Protein AF-A0A2W0AMA1-F1 (afdb_monomer)

Secondary structure (DSSP, 8-state):
-HHHHHHHHHHHHHHHHHHHHHHHHHHHHHHHHHHHHTTSTTTHHHHHHHHH--HHHHHHHHHHHHHHHHHHHHHHHHHHHHHHHHHHHHHHHHHHHHHHHHHHHHHHTT-B--TT-TTTTT-BSEEESS-GGGS--THHHHHHHHHHHHHHHHHT---SSHHHHHHHHHHHHTTGGG----EEEE---SS-S--EEEGGG----SHHHHHHHHHHHHHHHHHHHHHHHHTT-----EEE-SSSSTT---HHHHHHHHHHHHHTT-EEE--------

Sequence (277 aa):
MLDVALMNYRASEQLERKAQETANEQMNSMKAAASRLLVTDQEKPIADHLLSAPLSETCKKAQLLYTQIVERIEALREQLAQFDSSMKILTGSLDGLLTTAIRILNRATTVRIPDDVPAIAGLPVLKMSFRSSGIPQGTARDAHIGNYIDALVERAVLPRTSAALSSELLRHMIGGDTARFGLQVLKPKDFQPDQYMPVDKVTTSGGEGLTTAILLYAVLAQLRAEQLAVKRRANGGILILDNPLGKANKNEFIKAQRSMARALGLQLSENLSDSGE

Mean predicted aligned error: 13.87 Å

Structure (mmCIF, N/CA/C/O backbone):
data_AF-A0A2W0AMA1-F1
#
_entry.id   AF-A0A2W0AMA1-F1
#
loop_
_atom_site.group_PDB
_atom_site.id
_atom_site.type_symbol
_atom_site.label_atom_id
_atom_site.label_alt_id
_atom_site.label_comp_id
_atom_site.label_asym_id
_atom_site.label_entity_id
_atom_site.label_seq_id
_atom_site.pdbx_PDB_ins_code
_atom_site.Cartn_x
_atom_site.Cartn_y
_atom_site.Cartn_z
_atom_site.occupancy
_atom_site.B_iso_or_equiv
_atom_site.auth_seq_id
_atom_site.auth_comp_id
_atom_site.auth_asym_id
_atom_site.auth_atom_id
_atom_site.pdbx_PDB_model_num
ATOM 1 N N . MET A 1 1 ? -52.559 -7.122 69.102 1.00 63.91 1 MET A N 1
ATOM 2 C CA . MET A 1 1 ? -52.733 -6.479 67.776 1.00 63.91 1 MET A CA 1
ATOM 3 C C . MET A 1 1 ? -51.700 -5.384 67.528 1.00 63.91 1 MET A C 1
ATOM 5 O O . MET A 1 1 ? -51.071 -5.432 66.482 1.00 63.91 1 MET A O 1
ATOM 9 N N . LEU A 1 2 ? -51.473 -4.454 68.468 1.00 71.75 2 LEU A N 1
ATOM 10 C CA . LEU A 1 2 ? -50.493 -3.367 68.300 1.00 71.75 2 LEU A CA 1
ATOM 11 C C . LEU A 1 2 ? -49.040 -3.864 68.134 1.00 71.75 2 LEU A C 1
ATOM 13 O O . LEU A 1 2 ? -48.350 -3.409 67.232 1.00 71.75 2 LEU A O 1
ATOM 17 N N . ASP A 1 3 ? -48.608 -4.853 68.929 1.00 75.81 3 ASP A N 1
ATOM 18 C CA . ASP A 1 3 ? -47.249 -5.424 68.834 1.00 75.81 3 ASP A CA 1
ATOM 19 C C . ASP A 1 3 ? -46.975 -6.135 67.506 1.00 75.81 3 ASP A C 1
ATOM 21 O O . ASP A 1 3 ? -45.889 -6.018 66.945 1.00 75.81 3 ASP A O 1
ATOM 25 N N . VAL A 1 4 ? -47.978 -6.830 66.963 1.00 79.56 4 VAL A N 1
ATOM 26 C CA . VAL A 1 4 ? -47.872 -7.495 65.655 1.00 79.56 4 VAL A CA 1
ATOM 27 C C . VAL A 1 4 ? -47.789 -6.450 64.536 1.00 79.56 4 VAL A C 1
ATOM 29 O O . VAL A 1 4 ? -46.993 -6.602 63.614 1.00 79.56 4 VAL A O 1
ATOM 32 N N . ALA A 1 5 ? -48.542 -5.349 64.637 1.00 74.38 5 ALA A N 1
ATOM 33 C CA . ALA A 1 5 ? -48.449 -4.236 63.691 1.00 74.38 5 ALA A CA 1
ATOM 34 C C . ALA A 1 5 ? -47.086 -3.517 63.765 1.00 74.38 5 ALA A C 1
ATOM 36 O O . ALA A 1 5 ? -46.508 -3.201 62.729 1.00 74.38 5 ALA A O 1
ATOM 37 N N . LEU A 1 6 ? -46.535 -3.324 64.969 1.00 77.06 6 LEU A N 1
ATOM 38 C CA . LEU A 1 6 ? -45.199 -2.758 65.193 1.00 77.06 6 LEU A CA 1
ATOM 39 C C . LEU A 1 6 ? -44.076 -3.663 64.666 1.00 77.06 6 LEU A C 1
ATOM 41 O O . LEU A 1 6 ? -43.123 -3.164 64.069 1.00 77.06 6 LEU A O 1
ATOM 45 N N . MET A 1 7 ? -44.188 -4.983 64.846 1.00 82.12 7 MET A N 1
ATOM 46 C CA . MET A 1 7 ? -43.256 -5.951 64.255 1.00 82.12 7 MET A CA 1
ATOM 47 C C . MET A 1 7 ? -43.302 -5.919 62.723 1.00 82.12 7 MET A C 1
ATOM 49 O O . MET A 1 7 ? -42.249 -5.850 62.091 1.00 82.12 7 MET A O 1
ATOM 53 N N . ASN A 1 8 ? -44.497 -5.892 62.126 1.00 78.69 8 ASN A N 1
ATOM 54 C CA . ASN A 1 8 ? -44.659 -5.808 60.671 1.00 78.69 8 ASN A CA 1
ATOM 55 C C . ASN A 1 8 ? -44.133 -4.480 60.102 1.00 78.69 8 ASN A C 1
ATOM 57 O O . ASN A 1 8 ? -43.491 -4.476 59.054 1.00 78.69 8 ASN A O 1
ATOM 61 N N . TYR A 1 9 ? -44.344 -3.365 60.809 1.00 78.81 9 TYR A N 1
ATOM 62 C CA . TYR A 1 9 ? -43.813 -2.057 60.422 1.00 78.81 9 TYR A CA 1
ATOM 63 C C . TYR A 1 9 ? -42.277 -2.042 60.422 1.00 78.81 9 TYR A C 1
ATOM 65 O O . TYR A 1 9 ? -41.667 -1.662 59.427 1.00 78.81 9 TYR A O 1
ATOM 73 N N . ARG A 1 10 ? -41.640 -2.548 61.488 1.00 83.12 10 ARG A N 1
ATOM 74 C CA . ARG A 1 10 ? -40.170 -2.654 61.571 1.00 83.12 10 ARG A CA 1
ATOM 75 C C . ARG A 1 10 ? -39.582 -3.587 60.510 1.00 83.12 10 ARG A C 1
ATOM 77 O O . ARG A 1 10 ? -38.506 -3.313 59.985 1.00 83.12 10 ARG A O 1
ATOM 84 N N . ALA A 1 11 ? -40.278 -4.678 60.188 1.00 80.75 11 ALA A N 1
ATOM 85 C CA . ALA A 1 11 ? -39.870 -5.587 59.119 1.00 80.75 11 ALA A CA 1
ATOM 86 C C . ALA A 1 11 ? -39.943 -4.910 57.737 1.00 80.75 11 ALA A C 1
ATOM 88 O O . ALA A 1 11 ? -39.023 -5.061 56.934 1.00 80.75 11 ALA A O 1
ATOM 89 N N . SER A 1 12 ? -40.991 -4.119 57.481 1.00 77.25 12 SER A N 1
ATOM 90 C CA . SER A 1 12 ? -41.120 -3.312 56.260 1.00 77.25 12 SER A CA 1
ATOM 91 C C . SER A 1 12 ? -40.020 -2.252 56.158 1.00 77.25 12 SER A C 1
ATOM 93 O O . SER A 1 12 ? -39.396 -2.119 55.110 1.00 77.25 12 SER A O 1
ATOM 95 N N . GLU A 1 13 ? -39.727 -1.550 57.254 1.00 81.88 13 GLU A N 1
ATOM 96 C CA . GLU A 1 13 ? -38.668 -0.535 57.321 1.00 81.88 13 GLU A CA 1
ATOM 97 C C . GLU A 1 13 ? -37.278 -1.144 57.054 1.00 81.88 13 GLU A C 1
ATOM 99 O O . GLU A 1 13 ? -36.469 -0.581 56.316 1.00 81.88 13 GLU A O 1
ATOM 104 N N . GLN A 1 14 ? -36.999 -2.341 57.587 1.00 82.06 14 GLN A N 1
ATOM 105 C CA . GLN A 1 14 ? -35.760 -3.069 57.290 1.00 82.06 14 GLN A CA 1
ATOM 106 C C . GLN A 1 14 ? -35.649 -3.497 55.822 1.00 82.06 14 GLN A C 1
ATOM 108 O O . GLN A 1 14 ? -34.553 -3.446 55.257 1.00 82.06 14 GLN A O 1
ATOM 113 N N . LEU A 1 15 ? -36.749 -3.936 55.205 1.00 81.25 15 LEU A N 1
ATOM 114 C CA . LEU A 1 15 ? -36.771 -4.313 53.790 1.00 81.25 15 LEU A CA 1
ATOM 115 C C . LEU A 1 15 ? -36.534 -3.104 52.882 1.00 81.25 15 LEU A C 1
ATOM 117 O O . LEU A 1 15 ? -35.741 -3.192 51.946 1.00 81.25 15 LEU A O 1
ATOM 121 N N . GLU A 1 16 ? -37.164 -1.974 53.190 1.00 80.94 16 GLU A N 1
ATOM 122 C CA . GLU A 1 16 ? -36.995 -0.724 52.449 1.00 80.94 16 GLU A CA 1
ATOM 123 C C . GLU A 1 16 ? -35.548 -0.219 52.536 1.00 80.94 16 GLU A C 1
ATOM 125 O O . GLU A 1 16 ? -34.938 0.126 51.524 1.00 80.94 16 GLU A O 1
ATOM 130 N N . ARG A 1 17 ? -34.940 -0.293 53.727 1.00 80.44 17 ARG A N 1
ATOM 131 C CA . ARG A 1 17 ? -33.538 0.089 53.940 1.00 80.44 17 ARG A CA 1
ATOM 132 C C . ARG A 1 17 ? -32.565 -0.782 53.140 1.00 80.44 17 ARG A C 1
ATOM 134 O O . ARG A 1 17 ? -31.680 -0.246 52.479 1.00 80.44 17 ARG A O 1
ATOM 141 N N . LYS A 1 18 ? -32.773 -2.105 53.120 1.00 82.94 18 LYS A N 1
ATOM 142 C CA . LYS A 1 18 ? -31.981 -3.037 52.294 1.00 82.94 18 LYS A CA 1
ATOM 143 C C . LYS A 1 18 ? -32.144 -2.784 50.796 1.00 82.94 18 LYS A C 1
ATOM 145 O O . LYS A 1 18 ? -31.166 -2.851 50.050 1.00 82.94 18 LYS A O 1
ATOM 150 N N . ALA A 1 19 ? -33.363 -2.493 50.342 1.00 80.12 19 ALA A N 1
ATOM 151 C CA . ALA A 1 19 ? -33.622 -2.158 48.945 1.00 80.12 19 ALA A CA 1
ATOM 152 C C . ALA A 1 19 ? -32.902 -0.860 48.541 1.00 80.12 19 ALA A C 1
ATOM 154 O O . ALA A 1 19 ? -32.282 -0.805 47.479 1.00 80.12 19 ALA A O 1
ATOM 155 N N . GLN A 1 20 ? -32.909 0.148 49.419 1.00 79.31 20 GLN A N 1
ATOM 156 C CA . GLN A 1 20 ? -32.213 1.417 49.217 1.00 79.31 20 GLN A CA 1
ATOM 157 C C . GLN A 1 20 ? -30.686 1.244 49.167 1.00 79.31 20 GLN A C 1
ATOM 159 O O . GLN A 1 20 ? -30.030 1.830 48.307 1.00 79.31 20 GLN A O 1
ATOM 164 N N . GLU A 1 21 ? -30.116 0.436 50.066 1.00 83.19 21 GLU A N 1
ATOM 165 C CA . GLU A 1 21 ? -28.685 0.096 50.071 1.00 83.19 21 GLU A CA 1
ATOM 166 C C . GLU A 1 21 ? -28.279 -0.585 48.761 1.00 83.19 21 GLU A C 1
ATOM 168 O O . GLU A 1 21 ? -27.366 -0.118 48.081 1.00 83.19 21 GLU A O 1
ATOM 173 N N . THR A 1 22 ? -29.034 -1.603 48.343 1.00 82.69 22 THR A N 1
ATOM 174 C CA . THR A 1 22 ? -28.782 -2.327 47.088 1.00 82.69 22 THR A CA 1
ATOM 175 C C . THR A 1 22 ? -28.885 -1.394 45.875 1.00 82.69 22 THR A C 1
ATOM 177 O O . THR A 1 22 ? -28.044 -1.428 44.979 1.00 82.69 22 THR A O 1
ATOM 180 N N . ALA A 1 23 ? -29.888 -0.512 45.837 1.00 78.19 23 ALA A N 1
ATOM 181 C CA . ALA A 1 23 ? -30.058 0.456 44.754 1.00 78.19 23 ALA A CA 1
ATOM 182 C C . ALA A 1 23 ? -28.910 1.481 44.696 1.00 78.19 23 ALA A C 1
ATOM 184 O O . ALA A 1 23 ? -28.437 1.818 43.609 1.00 78.19 23 ALA A O 1
ATOM 185 N N . ASN A 1 24 ? -28.424 1.944 45.851 1.00 79.88 24 ASN A N 1
ATOM 186 C CA . ASN A 1 24 ? -27.264 2.832 45.932 1.00 79.88 24 ASN A CA 1
ATOM 187 C C . ASN A 1 24 ? -25.979 2.144 45.454 1.00 79.88 24 ASN A C 1
ATOM 189 O O . ASN A 1 24 ? -25.204 2.758 44.723 1.00 79.88 24 ASN A O 1
ATOM 193 N N . GLU A 1 25 ? -25.760 0.876 45.810 1.00 84.31 25 GLU A N 1
ATOM 194 C CA . GLU A 1 25 ? -24.626 0.091 45.308 1.00 84.31 25 GLU A CA 1
ATOM 195 C C . GLU A 1 25 ? -24.659 -0.044 43.781 1.00 84.31 25 GLU A C 1
ATOM 197 O O . GLU A 1 25 ? -23.663 0.239 43.109 1.00 84.31 25 GLU A O 1
ATOM 202 N N . GLN A 1 26 ? -25.817 -0.401 43.215 1.00 80.44 26 GLN A N 1
ATOM 203 C CA . GLN A 1 26 ? -25.989 -0.506 41.764 1.00 80.44 26 GLN A CA 1
ATOM 204 C C . GLN A 1 26 ? -25.785 0.843 41.068 1.00 80.44 26 GLN A C 1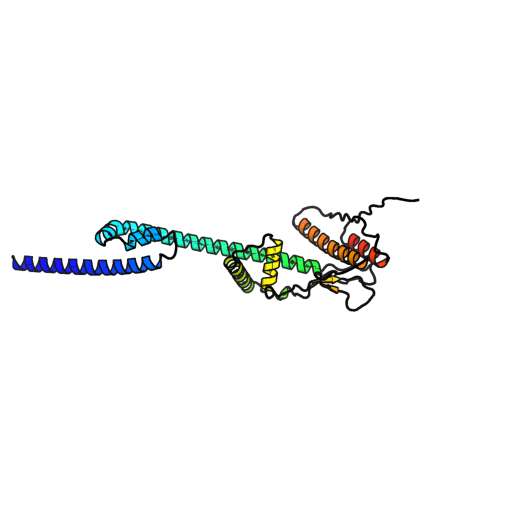
ATOM 206 O O . GLN A 1 26 ? -25.107 0.914 40.042 1.00 80.44 26 GLN A O 1
ATOM 211 N N . MET A 1 27 ? -26.298 1.936 41.643 1.00 76.12 27 MET A N 1
ATOM 212 C CA . MET A 1 27 ? -26.090 3.263 41.069 1.00 76.12 27 MET A CA 1
ATOM 213 C C . MET A 1 27 ? -24.627 3.710 41.150 1.00 76.12 27 MET A C 1
ATOM 215 O O . MET A 1 27 ? -24.126 4.300 40.196 1.00 76.12 27 MET A O 1
ATOM 219 N N . ASN A 1 28 ? -23.913 3.400 42.232 1.00 80.25 28 ASN A N 1
ATOM 220 C CA . ASN A 1 28 ? -22.480 3.679 42.334 1.00 80.25 28 ASN A CA 1
ATOM 221 C C . ASN A 1 28 ? -21.674 2.888 41.295 1.00 80.25 28 ASN A C 1
ATOM 223 O O . ASN A 1 28 ? -20.766 3.445 40.678 1.00 80.25 28 ASN A O 1
ATOM 227 N N . SER A 1 29 ? -22.044 1.630 41.040 1.00 80.56 29 SER A N 1
ATOM 228 C CA . SER A 1 29 ? -21.439 0.819 39.977 1.00 80.56 29 SER A CA 1
ATOM 229 C C . SER A 1 29 ? -21.701 1.414 38.587 1.00 80.56 29 SER A C 1
ATOM 231 O O . SER A 1 29 ? -20.778 1.584 37.791 1.00 80.56 29 SER A O 1
ATOM 233 N N . MET A 1 30 ? -22.938 1.847 38.322 1.00 76.12 30 MET A N 1
ATOM 234 C CA . MET A 1 30 ? -23.305 2.526 37.077 1.00 76.12 30 MET A CA 1
ATOM 235 C C . MET A 1 30 ? -22.547 3.849 36.893 1.00 76.12 30 MET A C 1
ATOM 237 O O . MET A 1 30 ? -22.028 4.112 35.810 1.00 76.12 30 MET A O 1
ATOM 241 N N . LYS A 1 31 ? -22.418 4.665 37.948 1.00 75.88 31 LYS A N 1
ATOM 242 C CA . LYS A 1 31 ? -21.631 5.910 37.927 1.00 75.88 31 LYS A CA 1
ATOM 243 C C . LYS A 1 31 ? -20.147 5.640 37.674 1.00 75.88 31 LYS A C 1
ATOM 245 O O . LYS A 1 31 ? -19.525 6.370 36.909 1.00 75.88 31 LYS A O 1
ATOM 250 N N . ALA A 1 32 ? -19.594 4.574 38.253 1.00 78.69 32 ALA A N 1
ATOM 251 C CA . AL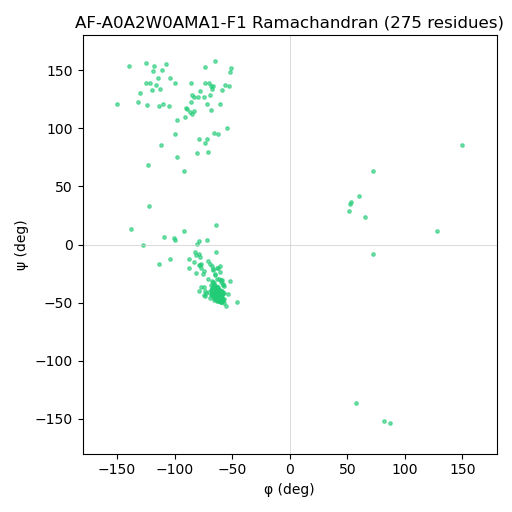A A 1 32 ? -18.218 4.146 38.005 1.00 78.69 32 ALA A CA 1
ATOM 252 C C . ALA A 1 32 ? -17.993 3.636 36.568 1.00 78.69 32 ALA A C 1
ATOM 254 O O . ALA A 1 32 ? -16.899 3.783 36.028 1.00 78.69 32 ALA A O 1
ATOM 255 N N . ALA A 1 33 ? -19.008 3.040 35.937 1.00 74.75 33 ALA A N 1
ATOM 256 C CA . ALA A 1 33 ? -18.958 2.668 34.525 1.00 74.75 33 ALA A CA 1
ATOM 257 C C . ALA A 1 33 ? -19.069 3.902 33.610 1.00 74.75 33 ALA A C 1
ATOM 259 O O . ALA A 1 33 ? -18.276 4.051 32.683 1.00 74.75 33 ALA A O 1
ATOM 260 N N . ALA A 1 34 ? -19.993 4.821 33.910 1.00 71.00 34 ALA A N 1
ATOM 261 C CA . ALA A 1 34 ? -20.189 6.060 33.157 1.00 71.00 34 ALA A CA 1
ATOM 262 C C . ALA A 1 34 ? -18.948 6.965 33.187 1.00 71.00 34 ALA A C 1
ATOM 264 O O . ALA A 1 34 ? -18.572 7.531 32.164 1.00 71.00 34 ALA A O 1
ATOM 265 N N . SER A 1 35 ? -18.254 7.049 34.326 1.00 69.12 35 SER A N 1
ATOM 266 C CA . SER A 1 35 ? -17.022 7.836 34.441 1.00 69.12 35 SER A CA 1
ATOM 267 C C . SER A 1 35 ? -15.857 7.283 33.615 1.00 69.12 35 SER A C 1
ATOM 269 O O . SER A 1 35 ? -14.967 8.043 33.244 1.00 69.12 35 SER A O 1
ATOM 271 N N . ARG A 1 36 ? -15.875 5.991 33.265 1.00 69.69 36 ARG A N 1
ATOM 272 C CA . ARG A 1 36 ? -14.914 5.392 32.322 1.00 69.69 36 ARG A CA 1
ATOM 273 C C . ARG A 1 36 ? -15.282 5.635 30.858 1.00 69.69 36 ARG A C 1
ATOM 275 O O . ARG A 1 36 ? -14.389 5.616 30.022 1.00 69.69 36 ARG A O 1
ATOM 282 N N . LEU A 1 37 ? -16.562 5.867 30.550 1.00 62.16 37 LEU A N 1
ATOM 283 C CA . LEU A 1 37 ? -17.031 6.202 29.197 1.00 62.16 37 LEU A CA 1
ATOM 284 C C . LEU A 1 37 ? -16.743 7.660 28.793 1.00 62.16 37 LEU A C 1
ATOM 286 O O . LEU A 1 37 ? -16.751 7.972 27.609 1.00 62.16 37 LEU A O 1
ATOM 290 N N . LEU A 1 38 ? -16.433 8.551 29.742 1.00 57.22 38 LEU A N 1
ATOM 291 C CA . LEU A 1 38 ? -16.192 9.994 29.538 1.00 57.22 38 LEU A CA 1
ATOM 292 C C . LEU A 1 38 ? -14.968 10.371 28.669 1.00 57.22 38 LEU A C 1
ATOM 294 O O . LEU A 1 38 ? -14.511 11.512 28.695 1.00 57.22 38 LEU A O 1
ATOM 298 N N . VAL A 1 39 ? -14.420 9.439 27.893 1.00 56.91 39 VAL A N 1
ATOM 299 C CA . VAL A 1 39 ? -13.213 9.644 27.080 1.00 56.91 39 VAL A CA 1
ATOM 300 C C . VAL A 1 39 ? -13.514 10.406 25.781 1.00 56.91 39 VAL A C 1
ATOM 302 O O . VAL A 1 39 ? -12.602 10.984 25.194 1.00 56.91 39 VAL A O 1
ATOM 305 N N . THR A 1 40 ? -14.777 10.478 25.340 1.00 60.31 40 THR A N 1
ATOM 306 C CA . THR A 1 40 ? -15.159 11.175 24.097 1.00 60.31 40 THR A CA 1
ATOM 307 C C . THR A 1 40 ? -16.178 12.302 24.321 1.00 60.31 40 THR A C 1
ATOM 309 O O . THR A 1 40 ? -17.140 12.163 25.076 1.00 60.31 40 THR A O 1
ATOM 312 N N . ASP A 1 41 ? -15.994 13.441 23.637 1.00 62.00 41 ASP A N 1
ATOM 313 C CA . ASP A 1 41 ? -16.827 14.649 23.807 1.00 62.00 41 ASP A CA 1
ATOM 314 C C . ASP A 1 41 ? -18.312 14.449 23.454 1.00 62.00 41 ASP A C 1
ATOM 316 O O . ASP A 1 41 ? -19.163 15.202 23.923 1.00 62.00 41 ASP A O 1
ATOM 320 N N . GLN A 1 42 ? -18.647 13.422 22.667 1.00 62.66 42 GLN A N 1
ATOM 321 C CA . GLN A 1 42 ? -20.034 13.115 22.304 1.00 62.66 42 GLN A CA 1
ATOM 322 C C . GLN A 1 42 ? -20.821 12.418 23.423 1.00 62.66 42 GLN A C 1
ATOM 324 O O . GLN A 1 42 ? -22.049 12.450 23.416 1.00 62.66 42 GLN A O 1
ATOM 329 N N . GLU A 1 43 ? -20.137 11.804 24.390 1.00 65.81 43 GLU A N 1
ATOM 330 C CA . GLU A 1 43 ? -20.760 10.970 25.431 1.00 65.81 43 GLU A CA 1
ATOM 331 C C . GLU A 1 43 ? -20.851 11.687 26.785 1.00 65.81 43 GLU A C 1
ATOM 333 O O . GLU A 1 43 ? -21.623 11.286 27.661 1.00 65.81 43 GLU A O 1
ATOM 338 N N . LYS A 1 44 ? -20.149 12.822 26.911 1.00 66.44 44 LYS A N 1
ATOM 339 C CA . LYS A 1 44 ? -20.202 13.752 28.050 1.00 66.44 44 LYS A CA 1
ATOM 340 C C . LYS A 1 44 ? -21.617 14.091 28.529 1.00 66.44 44 LYS A C 1
ATOM 342 O O . LYS A 1 44 ? -21.861 13.932 29.717 1.00 66.44 44 LYS A O 1
ATOM 347 N N . PRO A 1 45 ? -22.580 14.478 27.670 1.00 67.00 45 PRO A N 1
ATOM 348 C CA . PRO A 1 45 ? -23.899 14.911 28.141 1.00 67.00 45 PRO A CA 1
ATOM 349 C C . PRO A 1 45 ? -24.692 13.801 28.847 1.00 67.00 45 PRO A C 1
ATOM 351 O O . PRO A 1 45 ? -25.401 14.056 29.819 1.00 67.00 45 PRO A O 1
ATOM 354 N N . ILE A 1 46 ? -24.567 12.558 28.368 1.00 66.62 46 ILE A N 1
ATOM 355 C CA . ILE A 1 46 ? -25.253 11.387 28.934 1.00 66.62 46 ILE A CA 1
ATOM 356 C C . ILE A 1 46 ? -24.577 10.983 30.247 1.00 66.62 46 ILE A C 1
ATOM 358 O O . ILE A 1 46 ? -25.249 10.723 31.247 1.00 66.62 46 ILE A O 1
ATOM 362 N N . ALA A 1 47 ? -23.245 10.977 30.260 1.00 67.81 47 ALA A N 1
ATOM 363 C CA . ALA A 1 47 ? -22.462 10.668 31.445 1.00 67.81 47 ALA A CA 1
ATOM 364 C C . ALA A 1 47 ? -22.628 11.726 32.552 1.00 67.81 47 ALA A C 1
ATOM 366 O O . ALA A 1 47 ? -22.831 11.356 33.705 1.00 67.81 47 ALA A O 1
ATOM 367 N N . ASP A 1 48 ? -22.651 13.019 32.223 1.00 71.06 48 ASP A N 1
ATOM 368 C CA . ASP A 1 48 ? -22.884 14.108 33.181 1.00 71.06 48 ASP A CA 1
ATOM 369 C C . ASP A 1 48 ? -24.281 14.010 33.809 1.00 71.06 48 ASP A C 1
ATOM 371 O O . ASP A 1 48 ? -24.436 14.164 35.026 1.00 71.06 48 ASP A O 1
ATOM 375 N N . HIS A 1 49 ? -25.302 13.665 33.016 1.00 68.00 49 HIS A N 1
ATOM 376 C CA . HIS A 1 49 ? -26.648 13.402 33.531 1.00 68.00 49 HIS A CA 1
ATOM 377 C C . HIS A 1 49 ? -26.701 12.182 34.462 1.00 68.00 49 HIS A C 1
ATOM 379 O O . HIS A 1 49 ? -27.362 12.235 35.500 1.00 68.00 49 HIS A O 1
ATOM 385 N N . LEU A 1 50 ? -25.988 11.100 34.136 1.00 68.06 50 LEU A N 1
ATOM 386 C CA . LEU A 1 50 ? -25.904 9.898 34.976 1.00 68.06 50 LEU A CA 1
ATOM 387 C C . LEU A 1 50 ? -25.132 10.143 36.281 1.00 68.06 50 LEU A C 1
ATOM 389 O O . LEU A 1 50 ? -25.475 9.580 37.323 1.00 68.06 50 LEU A O 1
ATOM 393 N N . LEU A 1 51 ? -24.097 10.985 36.245 1.00 71.44 51 LEU A N 1
ATOM 394 C CA . LEU A 1 51 ? -23.251 11.283 37.400 1.00 71.44 51 LEU A CA 1
ATOM 395 C C . LEU A 1 51 ? -23.924 12.252 38.382 1.00 71.44 51 LEU A C 1
ATOM 397 O O . LEU A 1 51 ? -23.798 12.065 39.598 1.00 71.44 51 LEU A O 1
ATOM 401 N N . SER A 1 52 ? -24.680 13.230 37.877 1.00 74.38 52 SER A N 1
ATOM 402 C CA . SER A 1 52 ? -25.300 14.300 38.677 1.00 74.38 52 SER A CA 1
ATOM 403 C C . SER A 1 52 ? -26.687 13.965 39.248 1.00 74.38 52 SER A C 1
ATOM 405 O O . SER A 1 52 ? -27.092 14.580 40.235 1.00 74.38 52 SER A O 1
ATOM 407 N N . ALA A 1 53 ? -27.406 12.980 38.697 1.00 73.25 53 ALA A N 1
ATOM 408 C CA . ALA A 1 53 ? -28.775 12.684 39.124 1.00 73.25 53 ALA A CA 1
ATOM 409 C C . ALA A 1 53 ? -28.868 11.975 40.504 1.00 73.25 53 ALA A C 1
ATOM 411 O O . ALA A 1 53 ? -28.074 11.061 40.798 1.00 73.25 53 ALA A O 1
ATOM 412 N N . PRO A 1 54 ? -29.845 12.356 41.360 1.00 74.62 54 PRO A N 1
ATOM 413 C CA . PRO A 1 54 ? -30.178 11.642 42.594 1.00 74.62 54 PRO A CA 1
ATOM 414 C C . PRO A 1 54 ? -30.926 10.324 42.314 1.00 74.62 54 PRO A C 1
ATOM 416 O O . PRO A 1 54 ? -31.641 10.198 41.321 1.00 74.62 54 PRO A O 1
ATOM 419 N N . LEU A 1 55 ? -30.805 9.345 43.226 1.00 71.12 55 LEU A N 1
ATOM 420 C CA . LEU A 1 55 ? -31.286 7.959 43.040 1.00 71.12 55 LEU A CA 1
ATOM 421 C C . LEU A 1 55 ? -32.767 7.898 42.643 1.00 71.12 55 LEU A C 1
ATOM 423 O O . LEU A 1 55 ? -33.149 7.164 41.737 1.00 71.12 55 LEU A O 1
ATOM 427 N N . SER A 1 56 ? -33.596 8.717 43.287 1.00 73.19 56 SER A N 1
ATOM 428 C CA . SER A 1 56 ? -35.041 8.753 43.067 1.00 73.19 56 SER A CA 1
ATOM 429 C C . SER A 1 56 ? -35.437 9.239 41.669 1.00 73.19 56 SER A C 1
ATOM 431 O O . SER A 1 56 ? -36.434 8.767 41.122 1.00 73.19 56 SER A O 1
ATOM 433 N N . GLU A 1 57 ? -34.678 10.154 41.064 1.00 74.56 57 GLU A N 1
ATOM 434 C CA . GLU A 1 57 ? -34.914 10.607 39.689 1.00 74.56 57 GLU A CA 1
ATOM 435 C C . GLU A 1 57 ? -34.388 9.605 38.666 1.00 74.56 57 GLU A C 1
ATOM 437 O O . GLU A 1 57 ? -35.063 9.328 37.671 1.00 74.56 57 GLU A O 1
ATOM 442 N N . THR A 1 58 ? -33.224 9.013 38.936 1.00 70.00 58 THR A N 1
ATOM 443 C CA . THR A 1 58 ? -32.640 7.964 38.099 1.00 70.00 58 THR A CA 1
ATOM 444 C C . THR A 1 58 ? -33.555 6.747 38.032 1.00 70.00 58 THR A C 1
ATOM 446 O O . THR A 1 58 ? -33.814 6.257 36.940 1.00 70.00 58 THR A O 1
ATOM 449 N N . CYS A 1 59 ? -34.133 6.306 39.155 1.00 73.50 59 CYS A N 1
ATOM 450 C CA . CYS A 1 59 ? -35.092 5.198 39.178 1.00 73.50 59 CYS A CA 1
ATOM 451 C C . CYS A 1 59 ? -36.342 5.486 38.331 1.00 73.50 59 CYS A C 1
ATOM 453 O O . CYS A 1 59 ? -36.808 4.604 37.614 1.00 73.50 59 CYS A O 1
ATOM 455 N N . LYS A 1 60 ? -36.857 6.724 38.345 1.00 78.12 60 LYS A N 1
ATOM 456 C CA . LYS A 1 60 ? -38.011 7.122 37.513 1.00 78.12 60 LYS A CA 1
ATOM 457 C C . LYS A 1 60 ? -37.693 7.105 36.018 1.00 78.12 60 LYS A C 1
ATOM 459 O O . LYS A 1 60 ? -38.572 6.826 35.210 1.00 78.12 60 LYS A O 1
ATOM 464 N N . LYS A 1 61 ? -36.447 7.413 35.651 1.00 76.56 61 LYS A N 1
ATOM 465 C CA . LYS A 1 61 ? -35.971 7.449 34.260 1.00 76.56 61 LYS A CA 1
ATOM 466 C C . LYS A 1 61 ? -35.191 6.195 33.859 1.00 76.56 61 LYS A C 1
ATOM 468 O O . LYS A 1 61 ? -34.682 6.146 32.745 1.00 76.56 61 LYS A O 1
ATOM 473 N N . ALA A 1 62 ? -35.108 5.181 34.721 1.00 75.06 62 ALA A N 1
ATOM 474 C CA . ALA A 1 62 ? -34.215 4.038 34.540 1.00 75.06 62 ALA A CA 1
ATOM 475 C C . ALA A 1 62 ? -34.490 3.296 33.231 1.00 75.06 62 ALA A C 1
ATOM 477 O O . ALA A 1 62 ? -33.562 2.998 32.488 1.00 75.06 62 ALA A O 1
ATOM 478 N N . GLN A 1 63 ? -35.767 3.080 32.905 1.00 77.94 63 GLN A N 1
ATOM 479 C CA . GLN A 1 63 ? -36.159 2.417 31.662 1.00 77.94 63 GLN A CA 1
ATOM 480 C C . GLN A 1 63 ? -35.775 3.232 30.417 1.00 77.94 63 GLN A C 1
ATOM 482 O O . GLN A 1 63 ? -35.313 2.672 29.423 1.00 77.94 63 GLN A O 1
ATOM 487 N N . LEU A 1 64 ? -35.938 4.558 30.477 1.00 79.62 64 LEU A N 1
ATOM 488 C CA . LEU A 1 64 ? -35.558 5.461 29.390 1.00 79.62 64 LEU A CA 1
ATOM 489 C C . LEU A 1 64 ? -34.037 5.463 29.192 1.00 79.62 64 LEU A C 1
ATOM 491 O O . LEU A 1 64 ? -33.569 5.293 28.072 1.00 79.62 64 LEU A O 1
ATOM 495 N N . LEU A 1 65 ? -33.277 5.600 30.281 1.00 74.88 65 LEU A N 1
ATOM 496 C CA . LEU A 1 65 ? -31.812 5.579 30.262 1.00 74.88 65 LEU A CA 1
ATOM 497 C C . LEU A 1 65 ? -31.275 4.238 29.759 1.00 74.88 65 LEU A C 1
ATOM 499 O O . LEU A 1 65 ? -30.371 4.214 28.932 1.00 74.88 65 LEU A O 1
ATOM 503 N N . TYR A 1 66 ? -31.859 3.126 30.210 1.00 80.56 66 TYR A N 1
ATOM 504 C CA . TYR A 1 66 ? -31.515 1.792 29.726 1.00 80.56 66 TYR A CA 1
ATOM 505 C C . TYR A 1 66 ? -31.708 1.684 28.212 1.00 80.56 66 TYR A C 1
ATOM 507 O O . TYR A 1 66 ? -30.796 1.260 27.508 1.00 80.56 66 TYR A O 1
ATOM 515 N N . THR A 1 67 ? -32.861 2.131 27.708 1.00 83.06 67 THR A N 1
ATOM 516 C CA . THR A 1 67 ? -33.167 2.104 26.271 1.00 83.06 67 THR A CA 1
ATOM 517 C C . THR A 1 67 ? -32.153 2.933 25.479 1.00 83.06 67 THR A C 1
ATOM 519 O O . THR A 1 67 ? -31.558 2.421 24.538 1.00 83.06 67 THR A O 1
ATOM 522 N N . GLN A 1 68 ? -31.861 4.161 25.920 1.00 79.31 68 GLN A N 1
ATOM 523 C CA . GLN A 1 68 ? -30.875 5.037 25.274 1.00 79.31 68 GLN A CA 1
ATOM 524 C C . GLN A 1 68 ? -29.459 4.444 25.267 1.00 79.31 68 GLN A C 1
ATOM 526 O O . GLN A 1 68 ? -28.743 4.554 24.273 1.00 79.31 68 GLN A O 1
ATOM 531 N N . ILE A 1 69 ? -29.039 3.806 26.364 1.00 78.38 69 ILE A N 1
ATOM 532 C CA . ILE A 1 69 ? -27.726 3.153 26.453 1.00 78.38 69 ILE A CA 1
ATOM 533 C C . ILE A 1 69 ? -27.658 1.959 25.501 1.00 78.38 69 ILE A C 1
ATOM 535 O O . ILE A 1 69 ? -26.665 1.807 24.793 1.00 78.38 69 ILE A O 1
ATOM 539 N N . VAL A 1 70 ? -28.698 1.123 25.459 1.00 84.88 70 VAL A N 1
ATOM 540 C CA . VAL A 1 70 ? -28.756 -0.030 24.549 1.00 84.88 70 VAL A CA 1
ATOM 541 C C . VAL A 1 70 ? -28.714 0.431 23.093 1.00 84.88 70 VAL A C 1
ATOM 543 O O . VAL A 1 70 ? -27.886 -0.061 22.333 1.00 84.88 70 VAL A O 1
ATOM 546 N N . GLU A 1 71 ? -29.526 1.422 22.720 1.00 84.88 71 GLU A N 1
ATOM 547 C CA . GLU A 1 71 ? -29.509 2.017 21.377 1.00 84.88 71 GLU A CA 1
ATOM 548 C C . GLU A 1 71 ? -28.123 2.568 21.018 1.00 84.88 71 GLU A C 1
ATOM 550 O O . GLU A 1 71 ? -27.630 2.349 19.911 1.00 84.88 71 GLU A O 1
ATOM 555 N N . ARG A 1 72 ? -27.442 3.230 21.964 1.00 81.69 72 ARG A N 1
ATOM 556 C CA . ARG A 1 72 ? -26.083 3.741 21.753 1.00 81.69 72 ARG A CA 1
ATOM 557 C C . ARG A 1 72 ? -25.056 2.622 21.580 1.00 81.69 72 ARG A C 1
ATOM 559 O O . ARG A 1 72 ? -24.177 2.753 20.732 1.00 81.69 72 ARG A O 1
ATOM 566 N N . ILE A 1 73 ? -25.150 1.540 22.354 1.00 85.44 73 ILE A N 1
ATOM 567 C CA . ILE A 1 73 ? -24.268 0.372 22.219 1.00 85.44 73 ILE A CA 1
ATOM 568 C C . ILE A 1 73 ? -24.431 -0.255 20.835 1.00 85.44 73 ILE A C 1
ATOM 570 O O . ILE A 1 73 ? -23.429 -0.540 20.180 1.00 85.44 73 ILE A O 1
ATOM 574 N N . GLU A 1 74 ? -25.667 -0.441 20.376 1.00 89.56 74 GLU A N 1
ATOM 575 C CA . GLU A 1 74 ? -25.933 -0.983 19.042 1.00 89.56 74 GLU A CA 1
ATOM 576 C C . GLU A 1 74 ? -25.410 -0.049 17.942 1.00 89.56 74 GLU A C 1
ATOM 578 O O . GLU A 1 74 ? -24.712 -0.505 17.037 1.00 89.56 74 GLU A O 1
ATOM 583 N N . ALA A 1 75 ? -25.610 1.265 18.075 1.00 87.94 75 ALA A N 1
ATOM 584 C CA . ALA A 1 75 ? -25.057 2.241 17.136 1.00 87.94 75 ALA A CA 1
ATOM 585 C C . ALA A 1 75 ? -23.515 2.219 17.093 1.00 87.94 75 ALA A C 1
ATOM 587 O O . ALA A 1 75 ? -22.922 2.276 16.018 1.00 87.94 75 ALA A O 1
ATOM 588 N N . LEU A 1 76 ? -22.842 2.111 18.245 1.00 87.38 76 LEU A N 1
ATOM 589 C CA . LEU A 1 76 ? -21.379 2.005 18.308 1.00 87.38 76 LEU A CA 1
ATOM 590 C C . LEU A 1 76 ? -20.871 0.694 17.694 1.00 87.38 76 LEU A C 1
ATOM 592 O O . LEU A 1 76 ? -19.846 0.693 17.015 1.00 87.38 76 LEU A O 1
ATOM 596 N N . ARG A 1 77 ? -21.584 -0.419 17.899 1.00 91.50 77 ARG A N 1
ATOM 597 C CA . ARG A 1 77 ? -21.268 -1.706 17.259 1.00 91.50 77 ARG A CA 1
ATOM 598 C C . ARG A 1 77 ? -21.380 -1.615 15.743 1.00 91.50 77 ARG A C 1
ATOM 600 O O . ARG A 1 77 ? -20.495 -2.105 15.045 1.00 91.50 77 ARG A O 1
ATOM 607 N N . GLU A 1 78 ? -22.426 -0.966 15.240 1.00 94.69 78 GLU A N 1
ATOM 608 C CA . GLU A 1 78 ? -22.604 -0.731 13.808 1.00 94.69 78 GLU A CA 1
ATOM 609 C C . GLU A 1 78 ? -21.486 0.154 13.239 1.00 94.69 78 GLU A C 1
ATOM 611 O O . GLU A 1 78 ? -20.887 -0.189 12.219 1.00 94.69 78 GLU A O 1
ATOM 616 N N . GLN A 1 79 ? -21.124 1.237 13.936 1.00 92.56 79 GLN A N 1
ATOM 617 C CA . GLN A 1 79 ? -20.006 2.101 13.546 1.00 92.56 79 GLN A CA 1
ATOM 618 C C . GLN A 1 79 ? -18.668 1.353 13.518 1.00 92.56 79 GLN A C 1
ATOM 620 O O . GLN A 1 79 ? -17.901 1.520 12.569 1.00 92.56 79 GLN A O 1
ATOM 625 N N . LEU A 1 80 ? -18.390 0.501 14.511 1.00 93.44 80 LEU A N 1
ATOM 626 C CA . LEU A 1 80 ? -17.189 -0.341 14.531 1.00 93.44 80 LEU A CA 1
ATOM 627 C C . LEU A 1 80 ? -17.176 -1.330 13.359 1.00 93.44 80 LEU A C 1
ATOM 629 O O . LEU A 1 80 ? -16.172 -1.437 12.660 1.00 93.44 80 LEU A O 1
ATOM 633 N N . ALA A 1 81 ? -18.301 -1.989 13.077 1.00 94.69 81 ALA A N 1
ATOM 634 C CA . ALA A 1 81 ? -18.412 -2.889 11.931 1.00 94.69 81 ALA A CA 1
ATOM 635 C C . ALA A 1 81 ? -18.203 -2.152 10.593 1.00 94.69 81 ALA A C 1
ATOM 637 O O . ALA A 1 81 ? -17.544 -2.663 9.681 1.00 94.69 81 ALA A O 1
ATOM 638 N N . GLN A 1 82 ? -18.726 -0.928 10.473 1.00 94.75 82 GLN A N 1
ATOM 639 C CA . GLN A 1 82 ? -18.526 -0.082 9.299 1.00 94.75 82 GLN A CA 1
ATOM 640 C C . GLN A 1 82 ? -17.068 0.376 9.164 1.00 94.75 82 GLN A C 1
ATOM 642 O O . GLN A 1 82 ? -16.534 0.404 8.048 1.00 94.75 82 GLN A O 1
ATOM 647 N N . PHE A 1 83 ? -16.409 0.696 10.277 1.00 93.19 83 PHE A N 1
ATOM 648 C CA . PHE A 1 83 ? -14.987 1.023 10.311 1.00 93.19 83 PHE A CA 1
ATOM 649 C C . PHE A 1 83 ? -14.134 -0.165 9.852 1.00 93.19 83 PHE A C 1
ATOM 651 O O . PHE A 1 83 ? -13.329 -0.010 8.936 1.00 93.19 83 PHE A O 1
ATOM 658 N N . ASP A 1 84 ? -14.381 -1.365 10.380 1.00 92.12 84 ASP A N 1
ATOM 659 C CA . ASP A 1 84 ? -13.681 -2.589 9.973 1.00 92.12 84 ASP A CA 1
ATOM 660 C C . ASP A 1 84 ? -13.861 -2.880 8.479 1.00 92.12 84 ASP A C 1
ATOM 662 O O . ASP A 1 84 ? -12.914 -3.242 7.773 1.00 92.12 84 ASP A O 1
ATOM 666 N N . SER A 1 85 ? -15.081 -2.700 7.966 1.00 94.44 85 SER A N 1
ATOM 667 C CA . SER A 1 85 ? -15.359 -2.837 6.536 1.00 94.44 85 SER A CA 1
ATOM 668 C C . SER A 1 85 ? -14.585 -1.805 5.713 1.00 94.44 85 SER A C 1
ATOM 670 O O . SER A 1 85 ? -14.008 -2.142 4.677 1.00 94.44 85 SER A O 1
ATOM 672 N N . SER A 1 86 ? -14.541 -0.555 6.172 1.00 92.88 86 SER A N 1
ATOM 673 C CA . SER A 1 86 ? -13.815 0.526 5.499 1.00 92.88 86 SER A CA 1
ATOM 674 C C . SER A 1 86 ? -12.310 0.257 5.480 1.00 92.88 86 SER A C 1
ATOM 676 O O . SER A 1 86 ? -11.675 0.407 4.436 1.00 92.88 86 SER A O 1
ATOM 678 N N . MET A 1 87 ? -11.753 -0.233 6.591 1.00 92.12 87 MET A N 1
ATOM 679 C CA . MET A 1 87 ? -10.349 -0.630 6.692 1.00 92.12 87 MET A CA 1
ATOM 680 C C . MET A 1 87 ? -10.013 -1.772 5.733 1.00 92.12 87 MET A C 1
ATOM 682 O O . MET A 1 87 ? -9.013 -1.697 5.023 1.00 92.12 87 MET A O 1
ATOM 686 N N . LYS A 1 88 ? -10.876 -2.790 5.612 1.00 92.38 88 LYS A N 1
ATOM 687 C CA . LYS A 1 88 ? -10.688 -3.872 4.627 1.00 92.38 88 LYS A CA 1
ATOM 688 C C . LYS A 1 88 ? -10.665 -3.352 3.188 1.00 92.38 88 LYS A C 1
ATOM 690 O O . LYS A 1 88 ? -9.811 -3.763 2.403 1.00 92.38 88 LYS A O 1
ATOM 695 N N . ILE A 1 89 ? -11.574 -2.440 2.840 1.00 92.94 89 ILE A N 1
ATOM 696 C CA . ILE A 1 89 ? -11.622 -1.822 1.504 1.00 92.94 89 ILE A CA 1
ATOM 697 C C . ILE A 1 89 ? -10.355 -1.002 1.238 1.00 92.94 89 ILE A C 1
ATOM 699 O O . ILE A 1 89 ? -9.786 -1.081 0.144 1.00 92.94 89 ILE A O 1
ATOM 703 N N . LEU A 1 90 ? -9.896 -0.232 2.226 1.00 92.25 90 LEU A N 1
ATOM 704 C CA . LEU A 1 90 ? -8.682 0.571 2.121 1.00 92.25 90 LEU A CA 1
ATOM 705 C C . LEU A 1 90 ? -7.446 -0.314 1.921 1.00 92.25 90 LEU A C 1
ATOM 707 O O . LEU A 1 90 ? -6.691 -0.087 0.975 1.00 92.25 90 LEU A O 1
ATOM 711 N N . THR A 1 91 ? -7.281 -1.355 2.740 1.00 94.31 91 THR A N 1
ATOM 712 C CA . THR A 1 91 ? -6.182 -2.323 2.615 1.00 94.31 91 THR A CA 1
ATOM 713 C C . THR A 1 91 ? -6.183 -2.988 1.242 1.00 94.31 91 THR A C 1
ATOM 715 O O . THR A 1 91 ? -5.155 -2.993 0.568 1.00 94.31 91 THR A O 1
ATOM 718 N N . GLY A 1 92 ? -7.343 -3.453 0.763 1.00 92.75 92 GLY A N 1
ATOM 719 C CA . GLY A 1 92 ? -7.465 -4.035 -0.578 1.00 92.75 92 GLY A CA 1
ATOM 720 C C . GLY A 1 92 ? -7.144 -3.042 -1.703 1.00 92.75 92 GLY A C 1
ATOM 721 O O . GLY A 1 92 ? -6.518 -3.397 -2.702 1.00 92.75 92 GLY A O 1
ATOM 722 N N . SER A 1 93 ? -7.510 -1.769 -1.535 1.00 91.56 93 SER A N 1
ATOM 723 C CA . SER A 1 93 ? -7.191 -0.713 -2.504 1.00 91.56 93 SER A CA 1
ATOM 724 C C . SER A 1 93 ? -5.687 -0.420 -2.556 1.00 91.56 93 SER A C 1
ATOM 726 O O . SER A 1 93 ? -5.119 -0.276 -3.642 1.00 91.56 93 SER A O 1
ATOM 728 N N . LEU A 1 94 ? -5.024 -0.366 -1.396 1.00 93.50 94 LEU A N 1
ATOM 729 C CA . LEU A 1 94 ? -3.575 -0.180 -1.291 1.00 93.50 94 LEU A CA 1
ATOM 730 C C . LEU A 1 94 ? -2.804 -1.392 -1.826 1.00 93.50 94 LEU A C 1
ATOM 732 O O . LEU A 1 94 ? -1.814 -1.204 -2.534 1.00 93.50 94 LEU A O 1
ATOM 736 N N . ASP A 1 95 ? -3.282 -2.614 -1.585 1.00 92.94 95 ASP A N 1
ATOM 737 C CA . ASP A 1 95 ? -2.715 -3.824 -2.192 1.00 92.94 95 ASP A CA 1
ATOM 738 C C . ASP A 1 95 ? -2.819 -3.788 -3.726 1.00 92.94 95 ASP A C 1
ATOM 740 O O . ASP A 1 95 ? -1.849 -4.070 -4.438 1.00 92.94 95 ASP A O 1
ATOM 744 N N . GLY A 1 96 ? -3.963 -3.351 -4.260 1.00 91.19 96 GLY A N 1
ATOM 745 C CA . GLY A 1 96 ? -4.152 -3.161 -5.698 1.00 91.19 96 GLY A CA 1
ATOM 746 C C . GLY A 1 96 ? -3.185 -2.132 -6.300 1.00 91.19 96 GLY A C 1
ATOM 747 O O . GLY A 1 96 ? -2.611 -2.362 -7.376 1.00 91.19 96 GLY A O 1
ATOM 748 N N . LEU A 1 97 ? -2.955 -1.014 -5.601 1.00 91.31 97 LEU A N 1
ATOM 749 C CA . LEU A 1 97 ? -1.964 -0.003 -5.991 1.00 91.31 97 LEU A CA 1
ATOM 750 C C . LEU A 1 97 ? -0.541 -0.566 -5.960 1.00 91.31 97 LEU A C 1
ATOM 752 O O . LEU A 1 97 ? 0.196 -0.416 -6.937 1.00 91.31 97 LEU A O 1
ATOM 756 N N . LEU A 1 98 ? -0.178 -1.267 -4.886 1.00 91.50 98 LEU A N 1
ATOM 757 C CA . LEU A 1 98 ? 1.125 -1.906 -4.722 1.00 91.50 98 LEU A CA 1
ATOM 758 C C . LEU A 1 98 ? 1.385 -2.927 -5.836 1.00 91.50 98 LEU A C 1
ATOM 760 O O . LEU A 1 98 ? 2.411 -2.868 -6.515 1.00 91.50 98 LEU A O 1
ATOM 764 N N . THR A 1 99 ? 0.423 -3.811 -6.092 1.00 90.75 99 THR A N 1
ATOM 765 C CA . THR A 1 99 ? 0.490 -4.820 -7.155 1.00 90.75 99 THR A CA 1
ATOM 766 C C . THR A 1 99 ? 0.663 -4.175 -8.530 1.00 90.75 99 THR A C 1
ATOM 768 O O . THR A 1 99 ? 1.466 -4.634 -9.348 1.00 90.75 99 THR A O 1
ATOM 771 N N . THR A 1 100 ? -0.046 -3.075 -8.790 1.00 88.62 100 THR A N 1
ATOM 772 C CA . THR A 1 100 ? 0.090 -2.319 -10.041 1.00 88.62 100 THR A CA 1
ATOM 773 C C . THR A 1 100 ? 1.476 -1.688 -10.165 1.00 88.62 100 THR A C 1
ATOM 775 O O . THR A 1 100 ? 2.103 -1.798 -11.219 1.00 88.62 100 THR A O 1
ATOM 778 N N . ALA A 1 101 ? 1.990 -1.080 -9.097 1.00 88.69 101 ALA A N 1
ATOM 779 C CA . ALA A 1 101 ? 3.304 -0.450 -9.093 1.00 88.69 101 ALA A CA 1
ATOM 780 C C . ALA A 1 101 ? 4.435 -1.473 -9.307 1.00 88.69 101 ALA A C 1
ATOM 782 O O . ALA A 1 101 ? 5.308 -1.256 -10.150 1.00 88.69 101 ALA A O 1
ATOM 783 N N . ILE A 1 102 ? 4.375 -2.631 -8.637 1.00 89.06 102 ILE A N 1
ATOM 784 C CA . ILE A 1 102 ? 5.317 -3.745 -8.838 1.00 89.06 102 ILE A CA 1
ATOM 785 C C . ILE A 1 102 ? 5.278 -4.230 -10.288 1.00 89.06 102 ILE A C 1
ATOM 787 O O . ILE A 1 102 ? 6.325 -4.439 -10.901 1.00 89.06 102 ILE A O 1
ATOM 791 N N . ARG A 1 103 ? 4.078 -4.390 -10.860 1.00 88.50 103 ARG A N 1
ATOM 792 C CA . ARG A 1 103 ? 3.911 -4.812 -12.256 1.00 88.50 103 ARG A CA 1
ATOM 793 C C . ARG A 1 103 ? 4.569 -3.828 -13.220 1.00 88.50 103 ARG A C 1
ATOM 795 O O . ARG A 1 103 ? 5.277 -4.268 -14.121 1.00 88.50 103 ARG A O 1
ATOM 802 N N . ILE A 1 104 ? 4.369 -2.523 -13.023 1.00 87.69 104 ILE A N 1
ATOM 803 C CA . ILE A 1 104 ? 4.983 -1.473 -13.850 1.00 87.69 104 ILE A CA 1
ATOM 804 C C . ILE A 1 104 ? 6.509 -1.539 -13.755 1.00 87.69 104 ILE A C 1
ATOM 806 O O . ILE A 1 104 ? 7.176 -1.539 -14.786 1.00 87.69 104 ILE A O 1
ATOM 810 N N . LEU A 1 105 ? 7.063 -1.648 -12.544 1.00 88.00 105 LEU A N 1
ATOM 811 C CA . LEU A 1 105 ? 8.512 -1.734 -12.334 1.00 88.00 105 LEU A CA 1
ATOM 812 C C . LEU A 1 105 ? 9.115 -2.986 -12.978 1.00 88.00 105 LEU A C 1
ATOM 814 O O . LEU A 1 105 ? 10.107 -2.891 -13.696 1.00 88.00 105 LEU A O 1
ATOM 818 N N . ASN A 1 106 ? 8.490 -4.148 -12.780 1.00 88.62 106 ASN A N 1
ATOM 819 C CA . ASN A 1 106 ? 8.925 -5.393 -13.410 1.00 88.62 106 ASN A CA 1
ATOM 820 C C . ASN A 1 106 ? 8.837 -5.303 -14.938 1.00 88.62 106 ASN A C 1
ATOM 822 O O . ASN A 1 106 ? 9.712 -5.798 -15.635 1.00 88.62 106 ASN A O 1
ATOM 826 N N . ARG A 1 107 ? 7.801 -4.658 -15.485 1.00 89.06 107 ARG A N 1
ATOM 827 C CA . ARG A 1 107 ? 7.672 -4.487 -16.933 1.00 89.06 107 ARG A CA 1
ATOM 828 C C . ARG A 1 107 ? 8.744 -3.553 -17.489 1.00 89.06 107 ARG A C 1
ATOM 830 O O . ARG A 1 107 ? 9.340 -3.864 -18.518 1.00 89.06 107 ARG A O 1
ATOM 837 N N . ALA A 1 108 ? 9.054 -2.474 -16.774 1.00 88.12 108 ALA A N 1
ATOM 838 C CA . ALA A 1 108 ? 10.083 -1.510 -17.152 1.00 88.12 108 ALA A CA 1
ATOM 839 C C . ALA A 1 108 ? 11.470 -2.159 -17.330 1.00 88.12 108 ALA A C 1
ATOM 841 O O . ALA A 1 108 ? 12.212 -1.782 -18.233 1.00 88.12 108 ALA A O 1
ATOM 842 N N . THR A 1 109 ? 11.809 -3.164 -16.514 1.00 88.19 109 THR A N 1
ATOM 843 C CA . THR A 1 109 ? 13.100 -3.875 -16.588 1.00 88.19 109 THR A CA 1
ATOM 844 C C . THR A 1 109 ? 13.155 -4.960 -17.669 1.00 88.19 109 THR A C 1
ATOM 846 O O . THR A 1 109 ? 14.232 -5.483 -17.958 1.00 88.19 109 THR A O 1
ATOM 849 N N . THR A 1 110 ? 12.023 -5.298 -18.303 1.00 89.12 110 THR A N 1
ATOM 850 C CA . THR A 1 110 ? 11.987 -6.267 -19.418 1.00 89.12 110 THR A CA 1
ATOM 851 C C . THR A 1 110 ? 12.326 -5.653 -20.771 1.00 89.12 110 THR A C 1
ATOM 853 O O . THR A 1 110 ? 12.615 -6.389 -21.712 1.00 89.12 110 THR A O 1
ATOM 856 N N . VAL A 1 111 ? 12.305 -4.323 -20.875 1.00 87.31 111 VAL A N 1
ATOM 857 C CA . VAL A 1 111 ? 12.592 -3.610 -22.119 1.00 87.31 111 VAL A CA 1
ATOM 858 C C . VAL A 1 111 ? 14.085 -3.709 -22.433 1.00 87.31 111 VAL A C 1
ATOM 860 O O . VAL A 1 111 ? 14.930 -3.297 -21.632 1.00 87.31 111 VAL A O 1
ATOM 863 N N . ARG A 1 112 ? 14.411 -4.268 -23.601 1.00 88.31 112 ARG A N 1
ATOM 864 C CA . ARG A 1 112 ? 15.781 -4.524 -24.062 1.00 88.31 112 ARG A CA 1
ATOM 865 C C . ARG A 1 112 ? 16.090 -3.740 -25.325 1.00 88.31 112 ARG A C 1
ATOM 867 O O . ARG A 1 112 ? 15.189 -3.428 -26.098 1.00 88.31 112 ARG A O 1
ATOM 874 N N . ILE A 1 113 ? 17.370 -3.454 -25.521 1.00 85.25 113 ILE A N 1
ATOM 875 C CA . ILE A 1 113 ? 17.864 -2.871 -26.764 1.00 85.25 113 ILE A CA 1
ATOM 876 C C . ILE A 1 113 ? 17.723 -3.899 -27.900 1.00 85.25 113 ILE A C 1
ATOM 878 O O . ILE A 1 113 ? 18.100 -5.057 -27.692 1.00 85.25 113 ILE A O 1
ATOM 882 N N . PRO A 1 114 ? 17.205 -3.510 -29.079 1.00 83.62 114 PRO A N 1
ATOM 883 C CA . PRO A 1 114 ? 17.073 -4.415 -30.217 1.00 83.62 114 PRO A CA 1
ATOM 884 C C . PRO A 1 114 ? 18.424 -4.893 -30.776 1.00 83.62 114 PRO A C 1
ATOM 886 O O . PRO A 1 114 ? 19.462 -4.251 -30.600 1.00 83.62 114 PRO A O 1
ATOM 889 N N . ASP A 1 115 ? 18.400 -6.024 -31.482 1.00 83.50 115 ASP A N 1
ATOM 890 C CA . ASP A 1 115 ? 19.612 -6.722 -31.941 1.00 83.50 115 ASP A CA 1
ATOM 891 C C . ASP A 1 115 ? 20.376 -5.997 -33.064 1.00 83.50 115 ASP A C 1
ATOM 893 O O . ASP A 1 115 ? 21.536 -6.297 -33.340 1.00 83.50 115 ASP A O 1
ATOM 897 N N . ASP A 1 116 ? 19.764 -5.001 -33.706 1.00 78.69 116 ASP A N 1
ATOM 898 C CA . ASP A 1 116 ? 20.366 -4.204 -34.781 1.00 78.69 116 ASP A CA 1
ATOM 899 C C . ASP A 1 116 ? 21.343 -3.117 -34.278 1.00 78.69 116 ASP A C 1
ATOM 901 O O . ASP A 1 116 ? 21.916 -2.374 -35.090 1.00 78.69 116 ASP A O 1
ATOM 905 N N . VAL A 1 117 ? 21.581 -3.052 -32.959 1.00 75.00 117 VAL A N 1
ATOM 906 C CA . VAL A 1 117 ? 22.554 -2.174 -32.285 1.00 75.00 117 VAL A CA 1
ATOM 907 C C . VAL A 1 117 ? 23.705 -3.014 -31.693 1.00 75.00 117 VAL A C 1
ATOM 909 O O . VAL A 1 117 ? 23.679 -3.344 -30.507 1.00 75.00 117 VAL A O 1
ATOM 912 N N . PRO A 1 118 ? 24.759 -3.348 -32.469 1.00 68.38 118 PRO A N 1
ATOM 913 C CA . PRO A 1 118 ? 25.710 -4.413 -32.119 1.00 68.38 118 PRO A CA 1
ATOM 914 C C . PRO A 1 118 ? 26.444 -4.238 -30.781 1.00 68.38 118 PRO A C 1
ATOM 916 O O . PRO A 1 118 ? 26.773 -5.224 -30.134 1.00 68.38 118 PRO A O 1
ATOM 919 N N . ALA A 1 119 ? 26.696 -2.997 -30.351 1.00 73.31 119 ALA A N 1
ATOM 920 C CA . ALA A 1 119 ? 27.469 -2.711 -29.139 1.00 73.31 119 ALA A CA 1
ATOM 921 C C . ALA A 1 119 ? 26.696 -2.952 -27.827 1.00 73.31 119 ALA A C 1
ATOM 923 O O . ALA A 1 119 ? 27.307 -3.174 -26.783 1.00 73.31 119 ALA A O 1
ATOM 924 N N . ILE A 1 120 ? 25.362 -2.881 -27.863 1.00 76.06 120 ILE A N 1
ATOM 925 C CA . ILE A 1 120 ? 24.493 -2.920 -26.671 1.00 76.06 120 ILE A CA 1
ATOM 926 C C . ILE A 1 120 ? 23.241 -3.793 -26.871 1.00 76.06 120 ILE A C 1
ATOM 928 O O . ILE A 1 120 ? 22.314 -3.737 -26.063 1.00 76.06 120 ILE A O 1
ATOM 932 N N . ALA A 1 121 ? 23.216 -4.601 -27.933 1.00 81.75 121 ALA A N 1
ATOM 933 C CA . ALA A 1 121 ? 22.128 -5.510 -28.280 1.00 81.75 121 ALA A CA 1
ATOM 934 C C . ALA A 1 121 ? 21.742 -6.426 -27.108 1.00 81.75 121 ALA A C 1
ATOM 936 O O . ALA A 1 121 ? 22.594 -6.954 -26.389 1.00 81.75 121 ALA A O 1
ATOM 937 N N . GLY A 1 122 ? 20.438 -6.600 -26.892 1.00 82.31 122 GLY A N 1
ATOM 938 C CA . GLY A 1 122 ? 19.886 -7.491 -25.872 1.00 82.31 122 GLY A CA 1
ATOM 939 C C . GLY A 1 122 ? 20.039 -7.011 -24.423 1.00 82.31 122 GLY A C 1
ATOM 940 O O . GLY A 1 122 ? 19.437 -7.608 -23.522 1.00 82.31 122 GLY A O 1
ATOM 941 N N . LEU A 1 123 ? 20.783 -5.932 -24.153 1.00 86.75 123 LEU A N 1
ATOM 942 C CA . LEU A 1 123 ? 20.918 -5.384 -22.804 1.00 86.75 123 LEU A CA 1
ATOM 943 C C . LEU A 1 123 ? 19.602 -4.738 -22.341 1.00 86.75 123 LEU A C 1
ATOM 945 O O . LEU A 1 123 ? 18.946 -4.051 -23.126 1.00 86.75 123 LEU A O 1
ATOM 949 N N . PRO A 1 124 ? 19.188 -4.928 -21.072 1.00 88.94 124 PRO A N 1
ATOM 950 C CA . PRO A 1 124 ? 18.022 -4.236 -20.542 1.00 88.94 124 PRO A CA 1
ATOM 951 C C . PRO A 1 124 ? 18.313 -2.739 -20.419 1.00 88.94 124 PRO A C 1
ATOM 953 O O . PRO A 1 124 ? 19.374 -2.351 -19.924 1.00 88.94 124 PRO A O 1
ATOM 956 N N . VAL A 1 125 ? 17.360 -1.901 -20.826 1.00 87.56 125 VAL A N 1
ATOM 957 C CA . VAL A 1 125 ? 17.483 -0.439 -20.707 1.00 87.56 125 VAL A CA 1
ATOM 958 C C . VAL A 1 125 ? 17.492 -0.014 -19.240 1.00 87.56 125 VAL A C 1
ATOM 960 O O . VAL A 1 125 ? 18.246 0.877 -18.858 1.00 87.56 125 VAL A O 1
ATOM 963 N N . LEU A 1 126 ? 16.684 -0.680 -18.411 1.00 89.75 126 LEU A N 1
ATOM 964 C CA . LEU A 1 126 ? 16.621 -0.469 -16.970 1.00 89.75 126 LEU A CA 1
ATOM 965 C C . LEU A 1 126 ? 16.985 -1.745 -16.215 1.00 89.75 126 LEU A C 1
ATOM 967 O O . LEU A 1 126 ? 16.447 -2.819 -16.479 1.00 89.75 126 LEU A O 1
ATOM 971 N N . LYS A 1 127 ? 17.848 -1.603 -15.213 1.00 89.12 127 LYS A N 1
ATOM 972 C CA . LYS A 1 127 ? 18.105 -2.611 -14.185 1.00 89.12 127 LYS A CA 1
ATOM 973 C C . LYS A 1 127 ? 17.575 -2.125 -12.848 1.00 89.12 127 LYS A C 1
ATOM 975 O O . LYS A 1 127 ? 17.539 -0.931 -12.579 1.00 89.12 127 LYS A O 1
ATOM 980 N N . MET A 1 128 ? 17.174 -3.066 -12.009 1.00 87.62 128 MET A N 1
ATOM 981 C CA . MET A 1 128 ? 16.699 -2.798 -10.660 1.00 87.62 128 MET A CA 1
ATOM 982 C C . MET A 1 128 ? 17.419 -3.752 -9.711 1.00 87.62 128 MET A C 1
ATOM 984 O O . MET A 1 128 ? 17.351 -4.966 -9.901 1.00 87.62 128 MET A O 1
ATOM 988 N N . SER A 1 129 ? 18.127 -3.212 -8.716 1.00 80.62 129 SER A N 1
ATOM 989 C CA . SER A 1 129 ? 18.780 -4.028 -7.679 1.00 80.62 129 SER A CA 1
ATOM 990 C C . SER A 1 129 ? 17.762 -4.660 -6.730 1.00 80.62 129 SER A C 1
ATOM 992 O O . SER A 1 129 ? 17.987 -5.740 -6.186 1.00 80.62 129 SER A O 1
ATOM 994 N N . PHE A 1 130 ? 16.627 -3.989 -6.542 1.00 78.00 130 PHE A N 1
ATOM 995 C CA . PHE A 1 130 ? 15.509 -4.506 -5.777 1.00 78.00 130 PHE A CA 1
ATOM 996 C C . PHE A 1 130 ? 14.853 -5.717 -6.463 1.00 78.00 130 PHE A C 1
ATOM 998 O O . PHE A 1 130 ? 14.589 -5.705 -7.665 1.00 78.00 130 PHE A O 1
ATOM 1005 N N . ARG A 1 131 ? 14.540 -6.759 -5.683 1.00 73.00 131 ARG A N 1
ATOM 1006 C CA . ARG A 1 131 ? 13.789 -7.930 -6.153 1.00 73.00 131 ARG A CA 1
ATOM 1007 C C . ARG A 1 131 ? 12.365 -7.876 -5.624 1.00 73.00 131 ARG A C 1
ATOM 1009 O O . ARG A 1 131 ? 12.147 -7.971 -4.421 1.00 73.00 131 ARG A O 1
ATOM 1016 N N . SER A 1 132 ? 11.393 -7.828 -6.532 1.00 72.00 132 SER A N 1
ATOM 1017 C CA . SER A 1 132 ? 9.964 -7.841 -6.189 1.00 72.00 132 SER A CA 1
ATOM 1018 C C . SER A 1 132 ? 9.515 -9.107 -5.443 1.00 72.00 132 SER A C 1
ATOM 1020 O O . SER A 1 132 ? 8.509 -9.064 -4.742 1.00 72.00 132 SER A O 1
ATOM 1022 N N . SER A 1 133 ? 10.287 -10.199 -5.508 1.00 70.69 133 SER A N 1
ATOM 1023 C CA . SER A 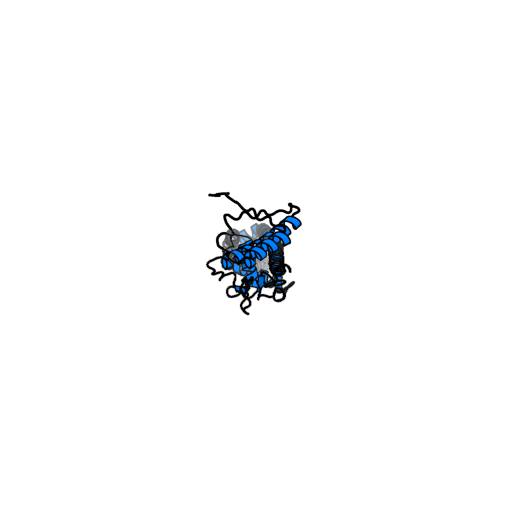1 133 ? 10.081 -11.412 -4.701 1.00 70.69 133 SER A CA 1
ATOM 1024 C C . SER A 1 133 ? 10.325 -11.213 -3.202 1.00 70.69 133 SER A C 1
ATOM 1026 O O . SER A 1 133 ? 9.890 -12.039 -2.412 1.00 70.69 133 SER A O 1
ATOM 1028 N N . GLY A 1 134 ? 11.034 -10.149 -2.809 1.00 74.38 134 GLY A N 1
ATOM 1029 C CA . GLY A 1 134 ? 11.252 -9.796 -1.405 1.00 74.38 134 GLY A CA 1
ATOM 1030 C C . GLY A 1 134 ? 10.054 -9.105 -0.751 1.00 74.38 134 GLY A C 1
ATOM 1031 O O . GLY A 1 134 ? 10.076 -8.898 0.456 1.00 74.38 134 GLY A O 1
ATOM 1032 N N . ILE A 1 135 ? 9.016 -8.747 -1.520 1.00 83.00 135 ILE A N 1
ATOM 1033 C CA . ILE A 1 135 ? 7.792 -8.154 -0.970 1.00 83.00 135 ILE A CA 1
ATOM 1034 C C . ILE A 1 135 ? 6.923 -9.276 -0.399 1.00 83.00 135 ILE A C 1
ATOM 1036 O O . ILE A 1 135 ? 6.600 -10.213 -1.144 1.00 83.00 135 ILE A O 1
ATOM 1040 N N . PRO A 1 136 ? 6.489 -9.166 0.869 1.00 84.94 136 PRO A N 1
ATOM 1041 C CA . PRO A 1 136 ? 5.536 -10.089 1.469 1.00 84.94 136 PRO A CA 1
ATOM 1042 C C . PRO A 1 136 ? 4.277 -10.272 0.609 1.00 84.94 136 PRO A C 1
ATOM 1044 O O . PRO A 1 136 ? 3.871 -9.391 -0.160 1.00 84.94 136 PRO A O 1
ATOM 1047 N N . GLN A 1 137 ? 3.658 -11.443 0.721 1.00 86.00 137 GLN A N 1
ATOM 1048 C CA . GLN A 1 137 ? 2.451 -11.818 -0.019 1.00 86.00 137 GLN A CA 1
ATOM 1049 C C . GLN A 1 137 ? 1.357 -12.248 0.961 1.00 86.00 137 GLN A C 1
ATOM 1051 O O . GLN A 1 137 ? 1.660 -12.679 2.076 1.00 86.00 137 GLN A O 1
ATOM 1056 N N . GLY A 1 138 ? 0.096 -12.157 0.534 1.00 88.31 138 GLY A N 1
ATOM 1057 C CA . GLY A 1 138 ? -1.055 -12.569 1.339 1.00 88.31 138 GLY A CA 1
ATOM 1058 C C . GLY A 1 138 ? -1.128 -11.831 2.677 1.00 88.31 138 GLY A C 1
ATOM 1059 O O . GLY A 1 138 ? -0.860 -10.636 2.748 1.00 88.31 138 GLY A O 1
ATOM 1060 N N . THR A 1 139 ? -1.417 -12.564 3.750 1.00 89.38 139 THR A N 1
ATOM 1061 C CA . THR A 1 139 ? -1.652 -12.001 5.092 1.00 89.38 139 THR A CA 1
ATOM 1062 C C . THR A 1 139 ? -0.487 -11.173 5.632 1.00 89.38 139 THR A C 1
ATOM 1064 O O . THR A 1 139 ? -0.702 -10.169 6.306 1.00 89.38 139 THR A O 1
ATOM 1067 N N . ALA A 1 140 ? 0.755 -11.549 5.314 1.00 89.75 140 ALA A N 1
ATOM 1068 C CA . ALA A 1 140 ? 1.925 -10.776 5.716 1.00 89.75 140 ALA A CA 1
ATOM 1069 C C . ALA A 1 140 ? 1.936 -9.394 5.046 1.00 89.75 140 ALA A C 1
ATOM 1071 O O . ALA A 1 140 ? 2.270 -8.399 5.683 1.00 89.75 140 ALA A O 1
ATOM 1072 N N . ARG A 1 141 ? 1.523 -9.311 3.774 1.00 91.94 141 ARG A N 1
ATOM 1073 C CA . ARG A 1 141 ? 1.392 -8.030 3.074 1.00 91.94 141 ARG A CA 1
ATOM 1074 C C . ARG A 1 141 ? 0.304 -7.164 3.695 1.00 91.94 141 ARG A C 1
ATOM 1076 O O . ARG A 1 141 ? 0.549 -5.981 3.909 1.00 91.94 141 ARG A O 1
ATOM 1083 N N . ASP A 1 142 ? -0.848 -7.749 4.007 1.00 91.81 142 ASP A N 1
ATOM 1084 C CA . ASP A 1 142 ? -1.964 -7.023 4.622 1.00 91.81 142 ASP A CA 1
ATOM 1085 C C . ASP A 1 142 ? -1.548 -6.400 5.960 1.00 91.81 142 ASP A C 1
ATOM 1087 O O . ASP A 1 142 ? -1.856 -5.240 6.220 1.00 91.81 142 ASP A O 1
ATOM 1091 N N . ALA A 1 143 ? -0.764 -7.126 6.767 1.00 91.81 143 ALA A N 1
ATOM 1092 C CA . ALA A 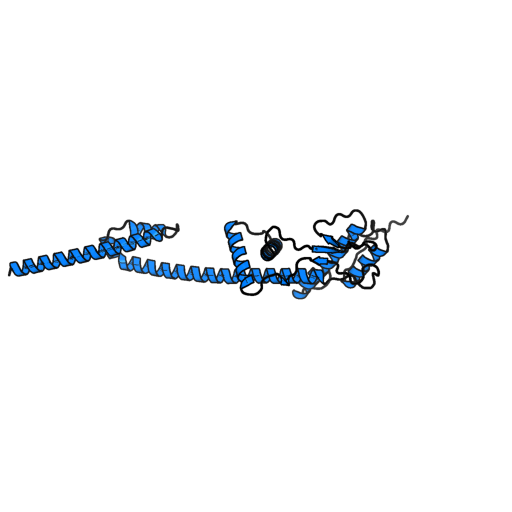1 143 ? -0.208 -6.606 8.015 1.00 91.81 143 ALA A CA 1
ATOM 1093 C C . ALA A 1 143 ? 0.738 -5.412 7.784 1.00 91.81 143 ALA A C 1
ATOM 1095 O O . ALA A 1 143 ? 0.645 -4.402 8.478 1.00 91.81 143 ALA A O 1
ATOM 1096 N N . HIS A 1 144 ? 1.615 -5.478 6.778 1.00 92.12 144 HIS A N 1
ATOM 1097 C CA . HIS A 1 144 ? 2.489 -4.351 6.435 1.00 92.12 144 HIS A CA 1
ATOM 1098 C C . HIS A 1 144 ? 1.720 -3.137 5.895 1.00 92.12 144 HIS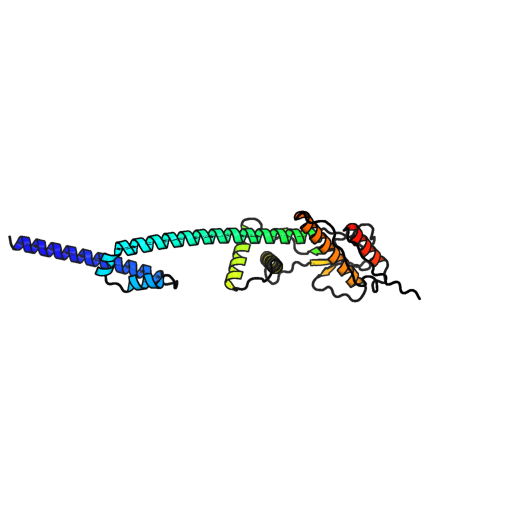 A C 1
ATOM 1100 O O . HIS A 1 144 ? 2.114 -2.001 6.155 1.00 92.12 144 HIS A O 1
ATOM 1106 N N . ILE A 1 145 ? 0.634 -3.354 5.150 1.00 94.62 145 ILE A N 1
ATOM 1107 C CA . ILE A 1 145 ? -0.259 -2.276 4.710 1.00 94.62 145 ILE A CA 1
ATOM 1108 C C . ILE A 1 145 ? -0.978 -1.660 5.916 1.00 94.62 145 ILE A C 1
ATOM 1110 O O . ILE A 1 145 ? -1.069 -0.438 5.988 1.00 94.62 145 ILE A O 1
ATOM 1114 N N . GLY A 1 146 ? -1.425 -2.476 6.876 1.00 93.25 146 GLY A N 1
ATOM 1115 C CA . GLY A 1 146 ? -1.986 -2.009 8.147 1.00 93.25 146 GLY A CA 1
ATOM 1116 C C . GLY A 1 146 ? -1.023 -1.083 8.890 1.00 93.25 146 GLY A C 1
ATOM 1117 O O . GLY A 1 146 ? -1.355 0.072 9.127 1.00 93.25 146 GLY A O 1
ATOM 1118 N N . ASN A 1 147 ? 0.218 -1.531 9.104 1.00 92.38 147 ASN A N 1
ATOM 1119 C CA . ASN A 1 147 ? 1.258 -0.715 9.742 1.00 92.38 147 ASN A CA 1
ATOM 1120 C C . ASN A 1 147 ? 1.529 0.599 8.985 1.00 92.38 147 ASN A C 1
ATOM 1122 O O . ASN A 1 147 ? 1.827 1.626 9.593 1.00 92.38 147 ASN A O 1
ATOM 1126 N N . TYR A 1 148 ? 1.433 0.583 7.651 1.00 93.19 148 TYR A N 1
ATOM 1127 C CA . TYR A 1 148 ? 1.561 1.796 6.846 1.00 93.19 148 TYR A CA 1
ATOM 1128 C C . TYR A 1 148 ? 0.389 2.762 7.064 1.00 93.19 148 TYR A C 1
ATOM 1130 O O . TYR A 1 148 ? 0.610 3.967 7.167 1.00 93.19 148 TYR A O 1
ATOM 1138 N N . ILE A 1 149 ? -0.844 2.252 7.147 1.00 92.81 149 ILE A N 1
ATOM 1139 C CA . ILE A 1 149 ? -2.029 3.063 7.454 1.00 92.81 149 ILE A CA 1
ATOM 1140 C C . ILE A 1 149 ? -1.886 3.685 8.846 1.00 92.81 149 ILE A C 1
ATOM 1142 O O . ILE A 1 149 ? -2.082 4.891 8.977 1.00 92.81 149 ILE A O 1
ATOM 1146 N N . ASP A 1 150 ? -1.470 2.910 9.848 1.00 92.50 150 ASP A N 1
ATOM 1147 C CA . ASP A 1 150 ? -1.241 3.416 11.206 1.00 92.50 150 ASP A CA 1
ATOM 1148 C C . ASP A 1 150 ? -0.197 4.542 11.200 1.00 92.50 150 ASP A C 1
ATOM 1150 O O . ASP A 1 150 ? -0.445 5.634 11.713 1.00 92.50 150 ASP A O 1
ATOM 1154 N N . ALA A 1 151 ? 0.918 4.347 10.489 1.00 90.81 151 ALA A N 1
ATOM 1155 C CA . ALA A 1 151 ? 1.951 5.368 10.337 1.00 90.81 151 ALA A CA 1
ATOM 1156 C C . ALA A 1 151 ? 1.464 6.636 9.607 1.00 90.81 151 ALA A C 1
ATOM 1158 O O . ALA A 1 151 ? 2.009 7.716 9.855 1.00 90.81 151 ALA A O 1
ATOM 1159 N N . LEU A 1 152 ? 0.480 6.530 8.699 1.00 91.62 152 LEU A N 1
ATOM 1160 C CA . LEU A 1 152 ? -0.167 7.673 8.037 1.00 91.62 152 LEU A CA 1
ATOM 1161 C C . LEU A 1 152 ? -1.111 8.424 8.984 1.00 91.62 152 LEU A C 1
ATOM 1163 O O . LEU A 1 152 ? -1.147 9.657 8.954 1.00 91.62 152 LEU A O 1
ATOM 1167 N N . VAL A 1 153 ? -1.858 7.691 9.812 1.00 91.50 153 VAL A N 1
ATOM 1168 C CA . VAL A 1 153 ? -2.762 8.257 10.821 1.00 91.50 153 VAL A CA 1
ATOM 1169 C C . VAL A 1 153 ? -1.960 9.010 11.880 1.00 91.50 153 VAL A C 1
ATOM 1171 O O . VAL A 1 153 ? -2.275 10.163 12.162 1.00 91.50 153 VAL A O 1
ATOM 1174 N N . GLU A 1 154 ? -0.880 8.416 12.390 1.00 92.56 154 GLU A N 1
ATOM 1175 C CA . GLU A 1 154 ? -0.005 9.036 13.393 1.00 92.56 154 GLU A CA 1
ATOM 1176 C C . GLU A 1 154 ? 0.618 10.347 12.906 1.00 92.56 154 GLU A C 1
ATOM 1178 O O . GLU A 1 154 ? 0.649 11.339 13.633 1.00 92.56 154 GLU A O 1
ATOM 1183 N N . ARG A 1 155 ? 1.107 10.376 11.659 1.00 91.56 155 ARG A N 1
ATOM 1184 C CA . ARG A 1 155 ? 1.719 11.588 11.093 1.00 91.56 155 ARG A CA 1
ATOM 1185 C C . ARG A 1 155 ? 0.694 12.628 10.636 1.00 91.56 155 ARG A C 1
ATOM 1187 O O . ARG A 1 155 ? 1.081 13.769 10.413 1.00 91.56 155 ARG A O 1
ATOM 1194 N N . ALA A 1 156 ? -0.571 12.243 10.444 1.00 90.75 156 ALA A N 1
ATOM 1195 C CA . ALA A 1 156 ? -1.648 13.079 9.900 1.00 90.75 156 ALA A CA 1
ATOM 1196 C C . ALA A 1 156 ? -1.304 13.784 8.565 1.00 90.75 156 ALA A C 1
ATOM 1198 O O . ALA A 1 156 ? -1.828 14.852 8.242 1.00 90.75 156 ALA A O 1
ATOM 1199 N N . VAL A 1 157 ? -0.420 13.182 7.763 1.00 87.75 157 VAL A N 1
ATOM 1200 C CA . VAL A 1 157 ? 0.016 13.694 6.457 1.00 87.75 157 VAL A CA 1
ATOM 1201 C C . VAL A 1 157 ? -0.234 12.633 5.401 1.00 87.75 157 VAL A C 1
ATOM 1203 O O . VAL A 1 157 ? 0.340 11.548 5.449 1.00 87.75 157 VAL A O 1
ATOM 1206 N N . LEU A 1 158 ? -1.054 12.982 4.409 1.00 87.56 158 LEU A N 1
ATOM 1207 C CA . LEU A 1 158 ? -1.338 12.128 3.264 1.00 87.56 158 LEU A CA 1
ATOM 1208 C C . LEU A 1 158 ? -0.511 12.547 2.039 1.00 87.56 158 LEU A C 1
ATOM 1210 O O . LEU A 1 158 ? -0.400 13.744 1.741 1.00 87.56 158 LEU A O 1
ATOM 1214 N N . PRO A 1 159 ? 0.031 11.584 1.273 1.00 87.56 159 PRO A N 1
ATOM 1215 C CA . PRO A 1 159 ? 0.673 11.873 -0.001 1.00 87.56 159 PRO A CA 1
ATOM 1216 C C . PRO A 1 159 ? -0.297 12.554 -0.972 1.00 87.56 159 PRO A C 1
ATOM 1218 O O . PRO A 1 159 ? -1.416 12.097 -1.191 1.00 87.56 159 PRO A O 1
ATOM 1221 N N . ARG A 1 160 ? 0.152 13.636 -1.617 1.00 85.25 160 ARG A N 1
ATOM 1222 C CA . ARG A 1 160 ? -0.700 14.480 -2.482 1.00 85.25 160 ARG A CA 1
ATOM 1223 C C . ARG A 1 160 ? -1.148 13.811 -3.783 1.00 85.25 160 ARG A C 1
ATOM 1225 O O . ARG A 1 160 ? -2.034 14.321 -4.459 1.00 85.25 160 ARG A O 1
ATOM 1232 N N . THR A 1 161 ? -0.495 12.722 -4.187 1.00 87.75 161 THR A N 1
ATOM 1233 C CA . THR A 1 161 ? -0.767 12.037 -5.457 1.00 87.75 161 THR A CA 1
ATOM 1234 C C . THR A 1 161 ? -0.730 10.526 -5.282 1.00 87.75 161 THR A C 1
ATOM 1236 O O . THR A 1 161 ? 0.002 10.005 -4.440 1.00 87.75 161 THR A O 1
ATOM 1239 N N . SER A 1 162 ? -1.460 9.807 -6.137 1.00 82.50 162 SER A N 1
ATOM 1240 C CA . SER A 1 162 ? -1.439 8.338 -6.170 1.00 82.50 162 SER A CA 1
ATOM 1241 C C . SER A 1 162 ? -0.046 7.773 -6.465 1.00 82.50 162 SER A C 1
ATOM 1243 O O . SER A 1 162 ? 0.318 6.723 -5.937 1.00 82.50 162 SER A O 1
ATOM 1245 N N . ALA A 1 163 ? 0.761 8.478 -7.264 1.00 81.56 163 ALA A N 1
ATOM 1246 C CA . ALA A 1 163 ? 2.144 8.106 -7.545 1.00 81.56 163 ALA A CA 1
ATOM 1247 C C . ALA A 1 163 ? 3.041 8.255 -6.306 1.00 81.56 163 ALA A C 1
ATOM 1249 O O . ALA A 1 163 ? 3.826 7.354 -6.013 1.00 81.56 163 ALA A O 1
ATOM 1250 N N . ALA A 1 164 ? 2.892 9.353 -5.554 1.00 86.94 164 ALA A N 1
ATOM 1251 C CA . ALA A 1 164 ? 3.612 9.554 -4.298 1.00 86.94 164 ALA A CA 1
ATOM 1252 C C . ALA A 1 164 ? 3.227 8.486 -3.267 1.00 86.94 164 ALA A C 1
ATOM 1254 O O . ALA A 1 164 ? 4.117 7.856 -2.702 1.00 86.94 164 ALA A O 1
ATOM 1255 N N . LEU A 1 165 ? 1.925 8.212 -3.124 1.00 90.25 165 LEU A N 1
ATOM 1256 C CA . LEU A 1 165 ? 1.398 7.158 -2.256 1.00 90.25 165 LEU A CA 1
ATOM 1257 C C . LEU A 1 165 ? 1.970 5.783 -2.620 1.00 90.25 165 LEU A C 1
ATOM 1259 O O . LEU A 1 165 ? 2.514 5.093 -1.768 1.00 90.25 165 LEU A O 1
ATOM 1263 N N . SER A 1 166 ? 1.915 5.404 -3.899 1.00 89.38 166 SER A N 1
ATOM 1264 C CA . SER A 1 166 ? 2.422 4.104 -4.362 1.00 89.38 166 SER A CA 1
ATOM 1265 C C . SER A 1 166 ? 3.931 3.967 -4.145 1.00 89.38 166 SER A C 1
ATOM 1267 O O . SER A 1 166 ? 4.421 2.896 -3.796 1.00 89.38 166 SER A O 1
ATOM 1269 N N . SER A 1 167 ? 4.680 5.054 -4.351 1.00 86.50 167 SER A N 1
ATOM 1270 C CA . SER A 1 167 ? 6.130 5.090 -4.158 1.00 86.50 167 SER A CA 1
ATOM 1271 C C . SER A 1 167 ? 6.520 4.998 -2.680 1.00 86.50 167 SER A C 1
ATOM 1273 O O . SER A 1 167 ? 7.479 4.306 -2.342 1.00 86.50 167 SER A O 1
ATOM 1275 N N . GLU A 1 168 ? 5.782 5.679 -1.804 1.00 90.12 168 GLU A N 1
ATOM 1276 C CA . GLU A 1 168 ? 5.984 5.636 -0.355 1.00 90.12 168 GLU A CA 1
ATOM 1277 C C . GLU A 1 168 ? 5.602 4.278 0.228 1.00 90.12 168 GLU A C 1
ATOM 1279 O O . GLU A 1 168 ? 6.408 3.686 0.942 1.00 90.12 168 GLU A O 1
ATOM 1284 N N . LEU A 1 169 ? 4.451 3.730 -0.168 1.00 91.12 169 LEU A N 1
ATOM 1285 C CA . LEU A 1 169 ? 4.029 2.383 0.205 1.00 91.12 169 LEU A CA 1
ATOM 1286 C C . LEU A 1 169 ? 5.070 1.342 -0.219 1.00 91.12 169 LEU A C 1
ATOM 1288 O O . LEU A 1 169 ? 5.473 0.504 0.583 1.00 91.12 169 LEU A O 1
ATOM 1292 N N . LEU A 1 170 ? 5.565 1.419 -1.459 1.00 89.44 170 LEU A N 1
ATOM 1293 C CA . LEU A 1 170 ? 6.629 0.535 -1.925 1.00 89.44 170 LEU A CA 1
ATOM 1294 C C . LEU A 1 170 ? 7.903 0.666 -1.083 1.00 89.44 170 LEU A C 1
ATOM 1296 O O . LEU A 1 170 ? 8.479 -0.363 -0.752 1.00 89.44 170 LEU A O 1
ATOM 1300 N N . ARG A 1 171 ? 8.336 1.885 -0.721 1.00 87.50 171 ARG A N 1
ATOM 1301 C CA . ARG A 1 171 ? 9.484 2.093 0.185 1.00 87.50 171 ARG A CA 1
ATOM 1302 C C . ARG A 1 171 ? 9.243 1.458 1.552 1.00 87.50 171 ARG A C 1
ATOM 1304 O O . ARG A 1 171 ? 10.125 0.770 2.063 1.00 87.50 171 ARG A O 1
ATOM 1311 N N . HIS A 1 172 ? 8.041 1.622 2.103 1.00 88.81 172 HIS A N 1
ATOM 1312 C CA . HIS A 1 172 ? 7.657 1.012 3.373 1.00 88.81 172 HIS A CA 1
ATOM 1313 C C . HIS A 1 172 ? 7.785 -0.520 3.329 1.00 88.81 172 HIS A C 1
ATOM 1315 O O . HIS A 1 172 ? 8.346 -1.109 4.249 1.00 88.81 172 HIS A O 1
ATOM 1321 N N . MET A 1 173 ? 7.383 -1.164 2.224 1.00 88.19 173 MET A N 1
ATOM 1322 C CA . MET A 1 173 ? 7.490 -2.624 2.061 1.00 88.19 173 MET A CA 1
ATOM 1323 C C . MET A 1 173 ? 8.930 -3.161 2.037 1.00 88.19 173 MET A C 1
ATOM 1325 O O . MET A 1 173 ? 9.137 -4.339 2.313 1.00 88.19 173 MET A O 1
ATOM 1329 N N . ILE A 1 174 ? 9.919 -2.348 1.652 1.00 82.69 174 ILE A N 1
ATOM 1330 C CA . ILE A 1 174 ? 11.277 -2.827 1.327 1.00 82.69 174 ILE A CA 1
ATOM 1331 C C . ILE A 1 174 ? 12.341 -2.429 2.358 1.00 82.69 174 ILE A C 1
ATOM 1333 O O . ILE A 1 174 ? 13.525 -2.665 2.126 1.00 82.69 174 ILE A O 1
ATOM 1337 N N . GLY A 1 175 ? 11.937 -1.821 3.476 1.00 76.94 175 GLY A N 1
ATOM 1338 C CA . GLY A 1 175 ? 12.850 -1.400 4.545 1.00 76.94 175 GLY A CA 1
ATOM 1339 C C . GLY A 1 175 ? 12.720 0.061 4.982 1.00 76.94 175 GLY A C 1
ATOM 1340 O O . GLY A 1 175 ? 13.582 0.544 5.710 1.00 76.94 175 GLY A O 1
ATOM 1341 N N . GLY A 1 176 ? 11.669 0.772 4.559 1.00 71.88 176 GLY A N 1
ATOM 1342 C CA . GLY A 1 176 ? 11.370 2.130 5.023 1.00 71.88 176 GLY A CA 1
ATOM 1343 C C . GLY A 1 176 ? 12.167 3.227 4.309 1.00 71.88 176 GLY A C 1
ATOM 1344 O O . GLY A 1 176 ? 12.539 3.091 3.143 1.00 71.88 176 GLY A O 1
ATOM 1345 N N . ASP A 1 177 ? 12.411 4.342 5.001 1.00 65.50 177 ASP A N 1
ATOM 1346 C CA . ASP A 1 177 ? 12.909 5.593 4.400 1.00 65.50 177 ASP A CA 1
ATOM 1347 C C . ASP A 1 177 ? 14.337 5.514 3.837 1.00 65.50 177 ASP A C 1
ATOM 1349 O O . ASP A 1 177 ? 14.712 6.300 2.964 1.00 65.50 177 ASP A O 1
ATOM 1353 N N . THR A 1 178 ? 15.145 4.554 4.289 1.00 65.75 178 THR A N 1
ATOM 1354 C CA . THR A 1 178 ? 16.518 4.348 3.795 1.00 65.75 178 THR A CA 1
ATOM 1355 C C . THR A 1 178 ? 16.580 3.439 2.570 1.00 65.75 178 THR A C 1
ATOM 1357 O O . THR A 1 178 ? 17.612 3.373 1.892 1.00 65.75 178 THR A O 1
ATOM 1360 N N . ALA A 1 179 ? 15.484 2.749 2.253 1.00 70.38 179 ALA A N 1
ATOM 1361 C CA . ALA A 1 179 ? 15.461 1.770 1.189 1.00 70.38 179 ALA A CA 1
ATOM 1362 C C . ALA A 1 179 ? 15.377 2.440 -0.188 1.00 70.38 179 ALA A C 1
ATOM 1364 O O . ALA A 1 179 ? 14.553 3.318 -0.461 1.00 70.38 179 ALA A O 1
ATOM 1365 N N . ARG A 1 180 ? 16.247 1.995 -1.096 1.00 73.88 180 ARG A N 1
ATOM 1366 C CA . ARG A 1 180 ? 16.304 2.464 -2.482 1.00 73.88 180 ARG A CA 1
ATOM 1367 C C . ARG A 1 180 ? 15.981 1.310 -3.414 1.00 73.88 180 ARG A C 1
ATOM 1369 O O . ARG A 1 180 ? 16.531 0.224 -3.269 1.00 73.88 180 ARG A O 1
ATOM 1376 N N . PHE A 1 181 ? 15.176 1.574 -4.442 1.00 77.62 181 PHE A N 1
ATOM 1377 C CA . PHE A 1 181 ? 14.897 0.585 -5.492 1.00 77.62 181 PHE A CA 1
ATOM 1378 C C . PHE A 1 181 ? 16.154 0.190 -6.285 1.00 77.62 181 PHE A C 1
ATOM 1380 O O . PHE A 1 181 ? 16.179 -0.861 -6.925 1.00 77.62 181 PHE A O 1
ATOM 1387 N N . GLY A 1 182 ? 17.201 1.026 -6.245 1.00 82.25 182 GLY A N 1
ATOM 1388 C CA . GLY A 1 182 ? 18.449 0.782 -6.966 1.00 82.25 182 GLY A CA 1
ATOM 1389 C C . GLY A 1 182 ? 18.212 0.696 -8.471 1.00 82.25 182 GLY A C 1
ATOM 1390 O O . GLY A 1 182 ? 18.727 -0.210 -9.121 1.00 82.25 182 GLY A O 1
ATOM 1391 N N . LEU A 1 183 ? 17.363 1.581 -9.003 1.00 86.19 183 LEU A N 1
ATOM 1392 C CA . LEU A 1 183 ? 17.075 1.630 -10.429 1.00 86.19 183 LEU A CA 1
ATOM 1393 C C . LEU A 1 183 ? 18.275 2.243 -11.157 1.00 86.19 183 LEU A C 1
ATOM 1395 O O . LEU A 1 183 ? 18.731 3.335 -10.808 1.00 86.19 183 LEU A O 1
ATOM 1399 N N . GLN A 1 184 ? 18.774 1.543 -12.167 1.00 88.25 184 GLN A N 1
ATOM 1400 C CA . GLN A 1 184 ? 19.898 1.965 -12.987 1.00 88.25 184 GLN A CA 1
ATOM 1401 C C . GLN A 1 184 ? 19.499 1.959 -14.464 1.00 88.25 184 GLN A C 1
ATOM 1403 O O . GLN A 1 184 ? 18.839 1.028 -14.921 1.00 88.25 184 GLN A O 1
ATOM 1408 N N . VAL A 1 185 ? 19.918 2.975 -15.212 1.00 87.62 185 VAL A N 1
ATOM 1409 C CA . VAL A 1 185 ? 19.689 3.101 -16.655 1.00 87.62 185 VAL A CA 1
ATOM 1410 C C . VAL A 1 185 ? 20.959 2.784 -17.431 1.00 87.62 185 VAL A C 1
ATOM 1412 O O . VAL A 1 185 ? 22.066 3.096 -16.983 1.00 87.62 185 VAL A O 1
ATOM 1415 N N . LEU A 1 186 ? 20.792 2.137 -18.584 1.00 84.75 186 LEU A N 1
ATOM 1416 C CA . LEU A 1 186 ? 21.871 1.826 -19.507 1.00 84.75 186 LEU A CA 1
ATOM 1417 C C . LEU A 1 186 ? 22.534 3.121 -19.993 1.00 84.75 186 LEU A C 1
ATOM 1419 O O . LEU A 1 186 ? 21.895 3.969 -20.613 1.00 84.75 186 LEU A O 1
ATOM 1423 N N . LYS A 1 187 ? 23.835 3.236 -19.738 1.00 81.56 187 LYS A N 1
ATOM 1424 C CA . LYS A 1 187 ? 24.710 4.247 -20.310 1.00 81.56 187 LYS A CA 1
ATOM 1425 C C . LYS A 1 187 ? 25.286 3.697 -21.623 1.00 81.56 187 LYS A C 1
ATOM 1427 O O . LYS A 1 187 ? 26.043 2.727 -21.575 1.00 81.56 187 LYS A O 1
ATOM 1432 N N . PRO A 1 188 ? 24.997 4.306 -22.783 1.00 67.19 188 PRO A N 1
ATOM 1433 C CA . PRO A 1 188 ? 25.627 3.925 -24.040 1.00 67.19 188 PRO A CA 1
ATOM 1434 C C . PRO A 1 188 ? 27.088 4.405 -24.018 1.00 67.19 188 PRO A C 1
ATOM 1436 O O . PRO A 1 188 ? 27.380 5.554 -24.336 1.00 67.19 188 PRO A O 1
ATOM 1439 N N . LYS A 1 189 ? 27.999 3.546 -23.548 1.00 66.12 189 LYS A N 1
ATOM 1440 C CA . LYS A 1 189 ? 29.450 3.779 -23.509 1.00 66.12 189 LYS A CA 1
ATOM 1441 C C . LYS A 1 189 ? 30.160 2.723 -24.351 1.00 66.12 189 LYS A C 1
ATOM 1443 O O . LYS A 1 189 ? 29.729 1.572 -24.385 1.00 66.12 189 LYS A O 1
ATOM 1448 N N . ASP A 1 190 ? 31.288 3.106 -24.937 1.00 54.19 190 ASP A N 1
ATOM 1449 C CA . ASP A 1 190 ? 32.231 2.205 -25.598 1.00 54.19 190 ASP A CA 1
ATOM 1450 C C . ASP A 1 190 ? 32.809 1.202 -24.560 1.00 54.19 190 ASP A C 1
ATOM 1452 O O . ASP A 1 190 ? 33.730 1.512 -23.806 1.00 54.19 190 ASP A O 1
ATOM 1456 N N . PHE A 1 191 ? 32.200 0.013 -24.470 1.00 50.88 191 PHE A N 1
ATOM 1457 C CA . PHE A 1 191 ? 32.762 -1.260 -23.974 1.00 50.88 191 PHE A CA 1
ATOM 1458 C C . PHE A 1 191 ? 33.435 -1.319 -22.578 1.00 50.88 191 PHE A C 1
ATOM 1460 O O . PHE A 1 191 ? 34.384 -2.078 -22.390 1.00 50.88 191 PHE A O 1
ATOM 1467 N N . GLN A 1 192 ? 32.950 -0.595 -21.562 1.00 56.88 192 GLN A N 1
ATOM 1468 C CA . GLN A 1 192 ? 33.448 -0.727 -20.174 1.00 56.88 192 GLN A CA 1
ATOM 1469 C C . GLN A 1 192 ? 32.455 -1.431 -19.230 1.00 56.88 192 GLN A C 1
ATOM 1471 O O . GLN A 1 192 ? 31.258 -1.365 -19.487 1.00 56.88 192 GLN A O 1
ATOM 1476 N N . PRO A 1 193 ? 32.919 -2.064 -18.128 1.00 49.00 193 PRO A N 1
ATOM 1477 C CA . PRO A 1 193 ? 32.075 -2.820 -17.187 1.00 49.00 193 PRO A CA 1
ATOM 1478 C C . PRO A 1 193 ? 30.974 -1.990 -16.497 1.00 49.00 193 PRO A C 1
ATOM 1480 O O . PRO A 1 193 ? 29.932 -2.536 -16.135 1.00 49.00 193 PRO A O 1
ATOM 1483 N N . ASP A 1 194 ? 31.135 -0.669 -16.401 1.00 60.50 194 ASP A N 1
ATOM 1484 C CA . ASP A 1 194 ? 30.155 0.237 -15.788 1.00 60.50 194 ASP A CA 1
ATOM 1485 C C . ASP A 1 194 ? 29.155 0.793 -16.818 1.00 60.50 194 ASP A C 1
ATOM 1487 O O . ASP A 1 194 ? 29.094 1.994 -17.091 1.00 60.50 194 ASP A O 1
ATOM 1491 N N . GLN A 1 195 ? 28.358 -0.097 -17.417 1.00 76.38 195 GLN A N 1
ATOM 1492 C CA . GLN A 1 195 ? 27.341 0.262 -18.422 1.00 76.38 195 GLN A CA 1
ATOM 1493 C C . GLN A 1 195 ? 26.032 0.793 -17.819 1.00 76.38 195 GLN A C 1
ATOM 1495 O O . GLN A 1 195 ? 25.100 1.084 -18.559 1.00 76.38 195 GLN A O 1
ATOM 1500 N N . TYR A 1 196 ? 25.912 0.898 -16.494 1.00 83.69 196 TYR A N 1
ATOM 1501 C CA . TYR A 1 196 ? 24.668 1.282 -15.823 1.00 83.69 196 TYR A CA 1
ATOM 1502 C C . TYR A 1 196 ? 24.909 2.397 -14.814 1.00 83.69 196 TYR A C 1
ATOM 1504 O O . TYR A 1 196 ? 25.788 2.289 -13.963 1.00 83.69 196 TYR A O 1
ATOM 1512 N N . MET A 1 197 ? 24.097 3.452 -14.880 1.00 83.31 197 MET A N 1
ATOM 1513 C CA . MET A 1 197 ? 24.141 4.561 -13.925 1.00 83.31 197 MET A CA 1
ATOM 1514 C C . MET A 1 197 ? 22.851 4.631 -13.105 1.00 83.31 197 MET A C 1
ATOM 1516 O O . MET A 1 197 ? 21.779 4.380 -13.656 1.00 83.31 197 MET A O 1
ATOM 1520 N N . PRO A 1 198 ? 22.911 4.981 -11.809 1.00 82.25 198 PRO A N 1
ATOM 1521 C CA . PRO A 1 198 ? 21.711 5.242 -11.023 1.00 82.25 198 PRO A CA 1
ATOM 1522 C C . PRO A 1 198 ? 20.852 6.339 -11.662 1.00 82.25 198 PRO A C 1
ATOM 1524 O O . PRO A 1 198 ? 21.379 7.359 -12.110 1.00 82.25 198 PRO A O 1
ATOM 1527 N N . VAL A 1 199 ? 19.532 6.144 -11.694 1.00 79.50 199 VAL A N 1
ATOM 1528 C CA . VAL A 1 199 ? 18.599 7.104 -12.318 1.00 79.50 199 VAL A CA 1
ATOM 1529 C C . VAL A 1 199 ? 18.572 8.456 -11.582 1.00 79.50 199 VAL A C 1
ATOM 1531 O O . VAL A 1 199 ? 18.320 9.489 -12.192 1.00 79.50 199 VAL A O 1
ATOM 1534 N N . ASP A 1 200 ? 18.896 8.479 -10.289 1.00 73.62 200 ASP A N 1
ATOM 1535 C CA . ASP A 1 200 ? 19.038 9.690 -9.466 1.00 73.62 200 ASP A CA 1
ATOM 1536 C C . ASP A 1 200 ? 20.368 10.433 -9.686 1.00 73.62 200 ASP A C 1
ATOM 1538 O O . ASP A 1 200 ? 20.532 11.5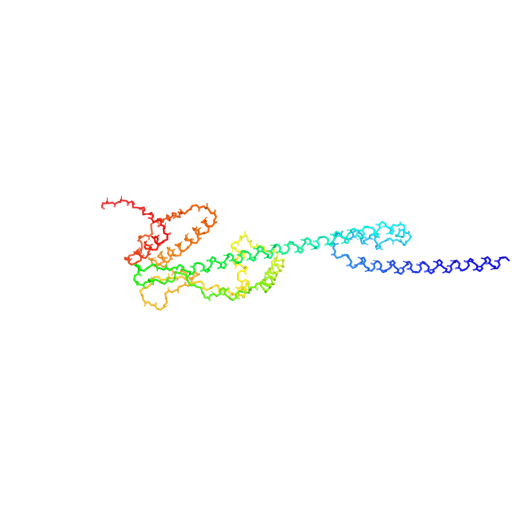60 -9.224 1.00 73.62 200 ASP A O 1
ATOM 1542 N N . LYS A 1 201 ? 21.316 9.821 -10.404 1.00 70.81 201 LYS A N 1
ATOM 1543 C CA . LYS A 1 201 ? 22.646 10.373 -10.698 1.00 70.81 201 LYS A CA 1
ATOM 1544 C C . LYS A 1 201 ? 22.911 10.473 -12.196 1.00 70.81 201 LYS A C 1
ATOM 1546 O O . LYS A 1 201 ? 24.049 10.298 -12.629 1.00 70.81 201 LYS A O 1
ATOM 1551 N N . VAL A 1 202 ? 21.876 10.729 -12.998 1.00 63.94 202 VAL A N 1
ATOM 1552 C CA . VAL A 1 202 ? 22.039 10.967 -14.439 1.00 63.94 202 VAL A CA 1
ATOM 1553 C C . VAL A 1 202 ? 22.713 12.327 -14.643 1.00 63.94 202 VAL A C 1
ATOM 1555 O O . VAL A 1 202 ? 22.076 13.342 -14.904 1.00 63.94 202 VAL A O 1
ATOM 1558 N N . THR A 1 203 ? 24.032 12.360 -14.479 1.00 56.91 203 THR A N 1
ATOM 1559 C CA . THR A 1 203 ? 24.892 13.497 -14.806 1.00 56.91 203 THR A CA 1
ATOM 1560 C C . THR A 1 203 ? 25.489 13.219 -16.169 1.00 56.91 203 THR A C 1
ATOM 1562 O O . THR A 1 203 ? 26.334 12.333 -16.314 1.00 56.91 203 THR A O 1
ATOM 1565 N N . THR A 1 204 ? 25.052 13.916 -17.216 1.00 54.38 204 THR A N 1
ATOM 1566 C CA . THR A 1 204 ? 25.713 13.756 -18.514 1.00 54.38 204 THR A CA 1
ATOM 1567 C C . THR A 1 204 ? 25.652 15.027 -19.350 1.00 54.38 204 THR A C 1
ATOM 1569 O O . THR A 1 204 ? 24.580 15.527 -19.679 1.00 54.38 204 THR A O 1
ATOM 1572 N N . SER A 1 205 ? 26.832 15.539 -19.702 1.00 52.41 205 SER A N 1
ATOM 1573 C CA . SER A 1 205 ? 27.047 16.571 -20.712 1.00 52.41 205 SER A CA 1
ATOM 1574 C C . SER A 1 205 ? 27.162 15.923 -22.104 1.00 52.41 205 SER A C 1
ATOM 1576 O O . SER A 1 205 ? 27.785 14.877 -22.264 1.00 52.41 205 SER A O 1
ATOM 1578 N N . GLY A 1 206 ? 26.555 16.530 -23.130 1.00 67.25 206 GLY A N 1
ATOM 1579 C CA . GLY A 1 206 ? 26.692 16.104 -24.535 1.00 67.25 206 GLY A CA 1
ATOM 1580 C C . GLY A 1 206 ? 25.706 15.019 -25.009 1.00 67.25 206 GLY A C 1
ATOM 1581 O O . GLY A 1 206 ? 24.589 14.912 -24.506 1.00 67.25 206 GLY A O 1
ATOM 1582 N N . GLY A 1 207 ? 26.102 14.234 -26.020 1.00 61.00 207 GLY A N 1
ATOM 1583 C CA . GLY A 1 207 ? 25.239 13.264 -26.721 1.00 61.00 207 GLY A CA 1
ATOM 1584 C C . GLY A 1 207 ? 24.903 11.971 -25.958 1.00 61.00 207 GLY A C 1
ATOM 1585 O O . GLY A 1 207 ? 23.874 11.349 -26.230 1.00 61.00 207 GLY A O 1
ATOM 1586 N N . GLU A 1 208 ? 25.713 11.574 -24.972 1.00 70.12 208 GLU A N 1
ATOM 1587 C CA . GLU A 1 208 ? 25.452 10.392 -24.127 1.00 70.12 208 GLU A CA 1
ATOM 1588 C C . GLU A 1 208 ? 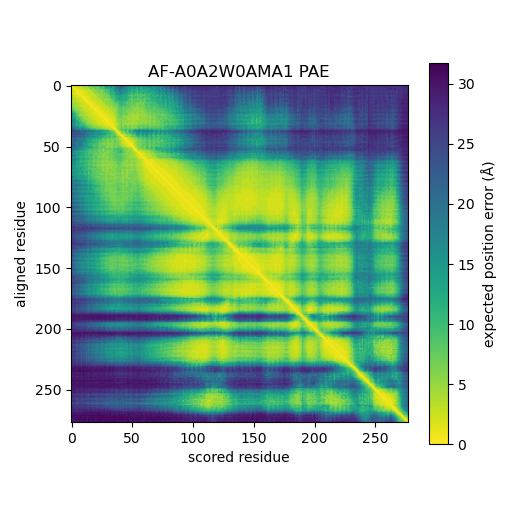24.210 10.587 -23.238 1.00 70.12 208 GLU A C 1
ATOM 1590 O O . GLU A 1 208 ? 23.389 9.679 -23.085 1.00 70.12 208 GLU A O 1
ATOM 1595 N N . GLY A 1 209 ? 24.048 11.792 -22.681 1.00 72.12 209 GLY A N 1
ATOM 1596 C CA . GLY A 1 209 ? 22.924 12.134 -21.807 1.00 72.12 209 GLY A CA 1
ATOM 1597 C C . GLY A 1 209 ? 21.611 12.142 -22.564 1.00 72.12 209 GLY A C 1
ATOM 1598 O O . GLY A 1 209 ? 20.623 11.570 -22.114 1.00 72.12 209 GLY A O 1
ATOM 1599 N N . LEU A 1 210 ? 21.642 12.715 -23.765 1.00 74.75 210 LEU A N 1
ATOM 1600 C CA . LEU A 1 210 ? 20.504 12.747 -24.672 1.00 74.75 210 LEU A CA 1
ATOM 1601 C C . LEU A 1 210 ? 20.077 11.339 -25.094 1.00 74.75 210 LEU A C 1
ATOM 1603 O O . LEU A 1 210 ? 18.899 11.007 -25.033 1.00 74.75 210 LEU A O 1
ATOM 1607 N N . THR A 1 211 ? 21.038 10.475 -25.428 1.00 75.69 211 THR A N 1
ATOM 1608 C CA . THR A 1 211 ? 20.753 9.079 -25.792 1.00 75.69 211 THR A CA 1
ATOM 1609 C C . THR A 1 211 ? 20.152 8.306 -24.621 1.00 75.69 211 THR A C 1
ATOM 1611 O O . THR A 1 211 ? 19.141 7.631 -24.789 1.00 75.69 211 THR A O 1
ATOM 1614 N N . THR A 1 212 ? 20.713 8.454 -23.419 1.00 79.75 212 THR A N 1
ATOM 1615 C CA . THR A 1 212 ? 20.185 7.829 -22.193 1.00 79.75 212 THR A CA 1
ATOM 1616 C C . THR A 1 212 ? 18.762 8.314 -21.886 1.00 79.75 212 THR A C 1
ATOM 1618 O O . THR A 1 212 ? 17.886 7.509 -21.573 1.00 79.75 212 THR A O 1
ATOM 1621 N N . ALA A 1 213 ? 18.501 9.618 -22.031 1.00 79.44 213 ALA A N 1
ATOM 1622 C CA . ALA A 1 213 ? 17.178 10.203 -21.832 1.00 79.44 213 ALA A CA 1
ATOM 1623 C C . ALA A 1 213 ? 16.156 9.689 -22.856 1.00 79.44 213 ALA A C 1
ATOM 1625 O O . ALA A 1 213 ? 15.031 9.366 -22.480 1.00 79.44 213 ALA A O 1
ATOM 1626 N N . ILE A 1 214 ? 16.548 9.555 -24.126 1.00 79.12 214 ILE A N 1
ATOM 1627 C CA . ILE A 1 214 ? 15.693 8.999 -25.183 1.00 79.12 214 ILE A CA 1
ATOM 1628 C C . ILE A 1 214 ? 15.382 7.525 -24.912 1.00 79.12 214 ILE A C 1
ATOM 1630 O O . ILE A 1 214 ? 14.226 7.125 -25.024 1.00 79.12 214 ILE A O 1
ATOM 1634 N N . LEU A 1 215 ? 16.368 6.723 -24.496 1.00 82.44 215 LEU A N 1
ATOM 1635 C CA . LEU A 1 215 ? 16.144 5.324 -24.117 1.00 82.44 215 LEU A CA 1
ATOM 1636 C C . LEU A 1 215 ? 15.175 5.207 -22.931 1.00 82.44 215 LEU A C 1
ATOM 1638 O O . LEU A 1 215 ? 14.235 4.414 -22.981 1.00 82.44 215 LEU A O 1
ATOM 1642 N N . LEU A 1 216 ? 15.355 6.027 -21.890 1.00 85.50 216 LEU A N 1
ATOM 1643 C CA . LEU A 1 216 ? 14.445 6.066 -20.744 1.00 85.50 216 LEU A CA 1
ATOM 1644 C C . LEU A 1 216 ? 13.034 6.506 -21.153 1.00 85.50 216 LEU A C 1
ATOM 1646 O O . LEU A 1 216 ? 12.052 5.891 -20.740 1.00 85.50 216 LEU A O 1
ATOM 1650 N N . TYR A 1 217 ? 12.923 7.541 -21.987 1.00 83.38 217 TYR A N 1
ATOM 1651 C CA . TYR A 1 217 ? 11.641 7.978 -22.528 1.00 83.38 217 TYR A CA 1
ATOM 1652 C C . TYR A 1 217 ? 10.964 6.857 -23.314 1.00 83.38 217 TYR A C 1
ATOM 1654 O O . TYR A 1 217 ? 9.769 6.640 -23.142 1.00 83.38 217 TYR A O 1
ATOM 1662 N N . ALA A 1 218 ? 11.708 6.115 -24.134 1.00 80.12 218 ALA A N 1
ATOM 1663 C CA . ALA A 1 218 ? 11.158 5.028 -24.929 1.00 80.12 218 ALA A CA 1
ATOM 1664 C C . ALA A 1 218 ? 10.552 3.932 -24.032 1.00 80.12 218 ALA A C 1
ATOM 1666 O O . ALA A 1 218 ? 9.426 3.494 -24.271 1.00 80.12 218 ALA A O 1
ATOM 1667 N N . VAL A 1 219 ? 11.224 3.587 -22.925 1.00 85.81 219 VAL A N 1
ATOM 1668 C CA . VAL A 1 219 ? 10.663 2.699 -21.889 1.00 85.81 219 VAL A CA 1
ATOM 1669 C C . VAL A 1 219 ? 9.370 3.276 -21.303 1.00 85.81 219 VAL A C 1
ATOM 1671 O O . VAL A 1 219 ? 8.362 2.577 -21.219 1.00 85.81 219 VAL A O 1
ATOM 1674 N N . LEU A 1 220 ? 9.360 4.555 -20.917 1.00 85.06 220 LEU A N 1
ATOM 1675 C CA . LEU A 1 220 ? 8.173 5.205 -20.347 1.00 85.06 220 LEU A CA 1
ATOM 1676 C C . LEU A 1 220 ? 7.006 5.270 -21.342 1.00 85.06 220 LEU A C 1
ATOM 1678 O O . LEU A 1 220 ? 5.854 5.057 -20.960 1.00 85.06 220 LEU A O 1
ATOM 1682 N N . ALA A 1 221 ? 7.292 5.544 -22.612 1.00 79.94 221 ALA A N 1
ATOM 1683 C CA . ALA A 1 221 ? 6.308 5.604 -23.679 1.00 79.94 221 ALA A CA 1
ATOM 1684 C C . ALA A 1 221 ? 5.697 4.224 -23.944 1.00 79.94 221 ALA A C 1
ATOM 1686 O O . ALA A 1 221 ? 4.476 4.117 -24.056 1.00 79.94 221 ALA A O 1
ATOM 1687 N N . GLN A 1 222 ? 6.513 3.165 -23.940 1.00 81.25 222 GLN A N 1
ATOM 1688 C CA . GLN A 1 222 ? 6.030 1.789 -24.024 1.00 81.25 222 GLN A CA 1
ATOM 1689 C C . GLN A 1 222 ? 5.124 1.437 -22.837 1.00 81.25 222 GLN A C 1
ATOM 1691 O O . GLN A 1 222 ? 4.008 0.962 -23.039 1.00 81.25 222 GLN A O 1
ATOM 1696 N N . LEU A 1 223 ? 5.551 1.727 -21.603 1.00 84.25 223 LEU A N 1
ATOM 1697 C CA . LEU A 1 223 ? 4.733 1.484 -20.407 1.00 84.25 223 LEU A CA 1
ATOM 1698 C C . LEU A 1 223 ? 3.399 2.238 -20.468 1.00 84.25 223 LEU A C 1
ATOM 1700 O O . LEU A 1 223 ? 2.355 1.700 -20.098 1.00 84.25 223 LEU A O 1
ATOM 1704 N N . ARG A 1 224 ? 3.416 3.480 -20.962 1.00 78.31 224 ARG A N 1
ATOM 1705 C CA . ARG A 1 224 ? 2.210 4.294 -21.138 1.00 78.31 224 ARG A CA 1
ATOM 1706 C C . ARG A 1 224 ? 1.285 3.720 -22.210 1.00 78.31 224 ARG A C 1
ATOM 1708 O O . ARG A 1 224 ? 0.075 3.687 -21.993 1.00 78.31 224 ARG A O 1
ATOM 1715 N N . ALA A 1 225 ? 1.829 3.260 -23.335 1.00 72.12 225 ALA A N 1
ATOM 1716 C CA . ALA A 1 225 ? 1.058 2.615 -24.394 1.00 72.12 225 ALA A CA 1
ATOM 1717 C C . ALA A 1 225 ? 0.402 1.318 -23.896 1.00 72.12 225 ALA A C 1
ATOM 1719 O O . ALA A 1 225 ? -0.793 1.125 -24.095 1.00 72.12 225 ALA A O 1
ATOM 1720 N N . GLU A 1 226 ? 1.134 0.482 -23.157 1.00 75.38 226 GLU A N 1
ATOM 1721 C CA . GLU A 1 226 ? 0.597 -0.744 -22.551 1.00 75.38 226 GLU A CA 1
ATOM 1722 C C . GLU A 1 226 ? -0.535 -0.440 -21.553 1.00 75.38 226 GLU A C 1
ATOM 1724 O O . GLU A 1 226 ? -1.584 -1.086 -21.579 1.00 75.38 226 GLU A O 1
ATOM 1729 N N . GLN A 1 227 ? -0.384 0.594 -20.718 1.00 71.00 227 GLN A N 1
ATOM 1730 C CA . GLN A 1 227 ? -1.449 1.033 -19.808 1.00 71.00 227 GLN A CA 1
ATOM 1731 C C . GLN A 1 227 ? -2.697 1.555 -20.539 1.00 71.00 227 GLN A C 1
ATOM 1733 O O . GLN A 1 227 ? -3.818 1.349 -20.065 1.00 71.00 227 GLN A O 1
ATOM 1738 N N . LEU A 1 228 ? -2.527 2.235 -21.676 1.00 67.00 228 LEU A N 1
ATOM 1739 C CA . LEU A 1 228 ? -3.631 2.734 -22.503 1.00 67.00 228 LEU A CA 1
ATOM 1740 C C . LEU A 1 228 ? -4.327 1.608 -23.279 1.00 67.00 228 LEU A C 1
ATOM 1742 O O . LEU A 1 228 ? -5.558 1.603 -23.355 1.00 67.00 228 LEU A O 1
ATOM 1746 N N . ALA A 1 229 ? -3.568 0.619 -23.755 1.00 61.59 229 ALA A N 1
ATOM 1747 C CA . ALA A 1 229 ? -4.086 -0.574 -24.418 1.00 61.59 229 ALA A CA 1
ATOM 1748 C C . ALA A 1 229 ? -4.962 -1.412 -23.470 1.00 61.59 229 ALA A C 1
ATOM 1750 O O . ALA A 1 229 ? -6.068 -1.807 -23.840 1.00 61.59 229 ALA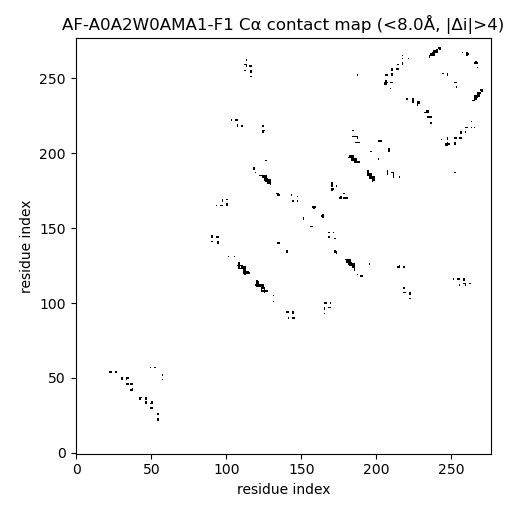 A O 1
ATOM 1751 N N . VAL A 1 230 ? -4.543 -1.580 -22.207 1.00 59.66 230 VAL A N 1
ATOM 1752 C CA . VAL A 1 230 ? -5.370 -2.200 -21.150 1.00 59.66 230 VAL A CA 1
ATOM 1753 C C . VAL A 1 230 ? -6.673 -1.416 -20.916 1.00 59.66 230 VAL A C 1
ATOM 1755 O O . VAL A 1 230 ? -7.706 -2.007 -20.608 1.00 59.66 230 VAL A O 1
ATOM 1758 N N . LYS A 1 231 ? -6.663 -0.091 -21.120 1.00 57.72 231 LYS A N 1
ATOM 1759 C CA . LYS A 1 231 ? -7.833 0.799 -21.003 1.00 57.72 231 LYS A CA 1
ATOM 1760 C C . LYS A 1 231 ? -8.601 1.021 -22.321 1.00 57.72 231 LYS A C 1
ATOM 1762 O O . LYS A 1 231 ? -9.455 1.906 -22.365 1.00 57.72 231 LYS A O 1
ATOM 1767 N N . ARG A 1 232 ? -8.332 0.240 -23.379 1.00 52.41 232 ARG A N 1
ATOM 1768 C CA . ARG A 1 232 ? -8.956 0.348 -24.720 1.00 52.41 232 ARG A CA 1
ATOM 1769 C C . ARG A 1 232 ? -8.897 1.759 -25.341 1.00 52.41 232 ARG A C 1
ATOM 1771 O O . ARG A 1 232 ? -9.822 2.163 -26.042 1.00 52.41 232 ARG A O 1
ATOM 1778 N N . ARG A 1 233 ? -7.825 2.527 -25.107 1.00 44.16 233 ARG A N 1
ATOM 1779 C CA . ARG A 1 233 ? -7.553 3.787 -25.828 1.00 44.16 233 ARG A CA 1
ATOM 1780 C C . ARG A 1 233 ? -6.312 3.613 -26.709 1.00 44.16 233 ARG A C 1
ATOM 1782 O O . ARG A 1 233 ? -5.333 3.023 -26.274 1.00 44.16 233 ARG A O 1
ATOM 1789 N N . ALA A 1 234 ? -6.429 4.066 -27.956 1.00 42.12 234 ALA A N 1
ATOM 1790 C CA . ALA A 1 234 ? -5.596 3.722 -29.109 1.00 42.12 234 ALA A CA 1
ATOM 1791 C C . ALA A 1 234 ? -4.069 3.860 -28.921 1.00 42.12 234 ALA A C 1
ATOM 1793 O O . ALA A 1 234 ? -3.580 4.739 -28.212 1.00 42.12 234 ALA A O 1
ATOM 1794 N N . ASN A 1 235 ? -3.343 2.991 -29.631 1.00 39.81 235 ASN A N 1
ATOM 1795 C CA . ASN A 1 235 ? -1.887 2.977 -29.769 1.00 39.81 235 ASN A CA 1
ATOM 1796 C C . ASN A 1 235 ? -1.407 4.179 -30.602 1.00 39.81 235 ASN A C 1
ATOM 1798 O O . ASN A 1 235 ? -1.882 4.371 -31.718 1.00 39.81 235 ASN A O 1
ATOM 1802 N N . GLY A 1 236 ? -0.437 4.941 -30.090 1.00 46.78 236 GLY A N 1
ATOM 1803 C CA . GLY A 1 236 ? 0.247 5.998 -30.845 1.00 46.78 236 GLY A CA 1
ATOM 1804 C C . GLY A 1 236 ? 0.726 7.141 -29.955 1.00 46.78 236 GLY A C 1
ATOM 1805 O O . GLY A 1 236 ? 0.018 8.127 -29.771 1.00 46.78 236 GLY A O 1
ATOM 1806 N N . GLY A 1 237 ? 1.919 7.009 -29.372 1.00 50.66 237 GLY A N 1
ATOM 1807 C CA . GLY A 1 237 ? 2.600 8.122 -28.708 1.00 50.66 237 GLY A CA 1
ATOM 1808 C C . GLY A 1 237 ? 3.493 8.852 -29.709 1.00 50.66 237 GLY A C 1
ATOM 1809 O O . GLY A 1 237 ? 4.422 8.247 -30.238 1.00 50.66 237 GLY A O 1
ATOM 1810 N N . ILE A 1 238 ? 3.219 10.129 -29.977 1.00 47.53 238 ILE A N 1
ATOM 1811 C CA . ILE A 1 238 ? 4.099 10.986 -30.785 1.00 47.53 238 ILE A CA 1
ATOM 1812 C C . ILE A 1 238 ? 5.198 11.533 -29.868 1.00 47.53 238 ILE A C 1
ATOM 1814 O O . ILE A 1 238 ? 4.899 12.115 -28.823 1.00 47.53 238 ILE A O 1
ATOM 1818 N N . LEU A 1 239 ? 6.461 11.346 -30.257 1.00 47.53 239 LEU A N 1
ATOM 1819 C CA . LEU A 1 239 ? 7.622 11.913 -29.575 1.00 47.53 239 LEU A CA 1
ATOM 1820 C C . LEU A 1 239 ? 8.078 13.163 -30.334 1.00 47.53 239 LEU A C 1
ATOM 1822 O O . LEU A 1 239 ? 8.829 13.075 -31.302 1.00 47.53 239 LEU A O 1
ATOM 1826 N N . ILE A 1 240 ? 7.606 14.329 -29.886 1.00 48.41 240 ILE A N 1
ATOM 1827 C CA . ILE A 1 240 ? 8.075 15.623 -30.390 1.00 48.41 240 ILE A CA 1
ATOM 1828 C C . ILE A 1 240 ? 9.336 15.985 -29.605 1.00 48.41 240 ILE A C 1
ATOM 1830 O O . ILE A 1 240 ? 9.275 16.223 -28.399 1.00 48.41 240 ILE A O 1
ATOM 1834 N N . LEU A 1 241 ? 10.480 15.992 -30.281 1.00 51.69 241 LEU A N 1
ATOM 1835 C CA . LEU A 1 241 ? 11.749 16.442 -29.722 1.00 51.69 241 LEU A CA 1
ATOM 1836 C C . LEU A 1 241 ? 12.164 17.712 -30.460 1.00 51.69 241 LEU A C 1
ATOM 1838 O O . LEU A 1 241 ? 12.381 17.679 -31.669 1.00 51.69 241 LEU A O 1
ATOM 1842 N N . ASP A 1 242 ? 12.291 18.816 -29.730 1.00 47.53 242 ASP A N 1
ATOM 1843 C CA . ASP A 1 242 ? 12.851 20.053 -30.268 1.00 47.53 242 ASP A CA 1
ATOM 1844 C C . ASP A 1 242 ? 14.385 19.911 -30.288 1.00 47.53 242 ASP A C 1
ATOM 1846 O O . ASP A 1 242 ? 15.073 20.137 -29.293 1.00 47.53 242 ASP A O 1
ATOM 1850 N N . ASN A 1 243 ? 14.898 19.406 -31.416 1.00 45.84 243 ASN A N 1
ATOM 1851 C CA . ASN A 1 243 ? 16.319 19.244 -31.750 1.00 45.84 243 ASN A CA 1
ATOM 1852 C C . ASN A 1 243 ? 17.119 18.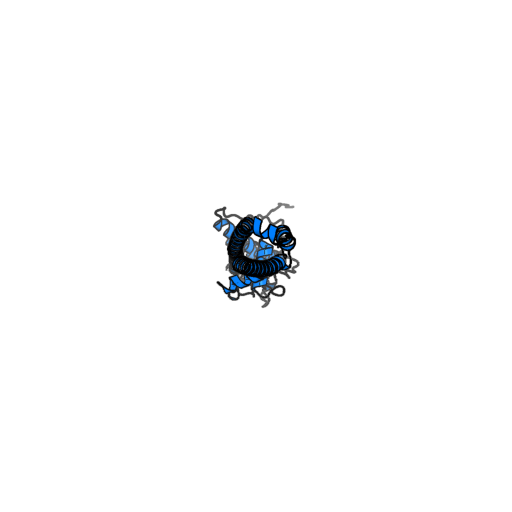122 -31.014 1.00 45.84 243 ASN A C 1
ATOM 1854 O O . ASN A 1 243 ? 18.102 18.390 -30.316 1.00 45.84 243 ASN A O 1
ATOM 1858 N N . PRO A 1 244 ? 16.772 16.827 -31.193 1.00 47.59 244 PRO A N 1
ATOM 1859 C CA . PRO A 1 244 ? 17.398 15.701 -30.480 1.00 47.59 244 PRO A CA 1
ATOM 1860 C C . PRO A 1 244 ? 18.732 15.196 -31.052 1.00 47.59 244 PRO A C 1
ATOM 1862 O O . PRO A 1 244 ? 19.351 14.311 -30.464 1.00 47.59 244 PRO A O 1
ATOM 1865 N N . LEU A 1 245 ? 19.180 15.694 -32.205 1.00 48.91 245 LEU A N 1
ATOM 1866 C CA . LEU A 1 245 ? 20.351 15.149 -32.910 1.00 48.91 245 LEU A CA 1
ATOM 1867 C C . LEU A 1 245 ? 21.537 16.116 -32.953 1.00 48.91 245 LEU A C 1
ATOM 1869 O O . LEU A 1 245 ? 22.668 15.672 -33.135 1.00 48.91 245 LEU A O 1
ATOM 1873 N N . GLY A 1 246 ? 21.321 17.408 -32.684 1.00 42.50 246 GLY A N 1
ATOM 1874 C CA . GLY A 1 246 ? 22.342 18.452 -32.833 1.00 42.50 246 GLY A CA 1
ATOM 1875 C C . GLY A 1 246 ? 23.570 18.336 -31.915 1.00 42.50 246 GLY A C 1
ATOM 1876 O O . GLY A 1 246 ? 24.511 19.107 -32.068 1.00 42.50 246 GLY A O 1
ATOM 1877 N N . LYS A 1 247 ? 23.589 17.396 -30.954 1.00 44.88 247 LYS A N 1
ATOM 1878 C CA . LYS A 1 247 ? 24.733 17.146 -30.046 1.00 44.88 247 LYS A CA 1
ATOM 1879 C C . LYS A 1 247 ? 25.217 15.689 -30.000 1.00 44.88 247 LYS A C 1
ATOM 1881 O O . LYS A 1 247 ? 26.151 15.385 -29.255 1.00 44.88 247 LYS A O 1
ATOM 1886 N N . ALA A 1 248 ? 24.601 14.773 -30.750 1.00 49.06 248 ALA A N 1
ATOM 1887 C CA . ALA A 1 248 ? 24.975 13.357 -30.773 1.00 49.06 248 ALA A CA 1
ATOM 1888 C C . ALA A 1 248 ? 25.891 13.061 -31.975 1.00 49.06 248 ALA A C 1
ATOM 1890 O O . ALA A 1 248 ? 25.474 12.462 -32.956 1.00 49.06 248 ALA A O 1
ATOM 1891 N N . ASN A 1 249 ? 27.163 13.463 -31.893 1.00 51.25 249 ASN A N 1
ATOM 1892 C CA . ASN A 1 249 ? 28.125 13.373 -33.009 1.00 51.25 249 ASN A CA 1
ATOM 1893 C C . ASN A 1 249 ? 28.602 11.944 -33.365 1.00 51.25 249 ASN A C 1
ATOM 1895 O O . ASN A 1 249 ? 29.469 11.793 -34.221 1.00 51.25 249 ASN A O 1
ATOM 1899 N N . LYS A 1 250 ? 28.084 10.887 -32.721 1.00 60.12 250 LYS A N 1
ATOM 1900 C CA . LYS A 1 250 ? 28.447 9.491 -33.026 1.00 60.12 250 LYS A CA 1
ATOM 1901 C C . LYS A 1 250 ? 27.267 8.768 -33.681 1.00 60.12 250 LYS A C 1
ATOM 1903 O O . LYS A 1 250 ? 26.216 8.611 -33.059 1.00 60.12 250 LYS A O 1
ATOM 1908 N N . ASN A 1 251 ? 27.474 8.265 -34.901 1.00 62.66 251 ASN A N 1
ATOM 1909 C CA . ASN A 1 251 ? 26.481 7.507 -35.683 1.00 62.66 251 ASN A CA 1
ATOM 1910 C C . ASN A 1 251 ? 25.850 6.336 -34.907 1.00 62.66 251 ASN A C 1
ATOM 1912 O O . ASN A 1 251 ? 24.681 6.006 -35.109 1.00 62.66 251 ASN A O 1
ATOM 1916 N N . GLU A 1 252 ? 26.600 5.731 -33.989 1.00 61.28 252 GLU A N 1
ATOM 1917 C CA . GLU A 1 252 ? 26.141 4.609 -33.166 1.00 61.28 252 GLU A CA 1
ATOM 1918 C C . GLU A 1 252 ? 25.011 4.999 -32.200 1.00 61.28 252 GLU A C 1
ATOM 1920 O O . GLU A 1 252 ? 24.071 4.227 -32.005 1.00 61.28 252 GLU A O 1
ATOM 1925 N N . PHE A 1 253 ? 25.032 6.223 -31.664 1.00 68.00 253 PHE A N 1
ATOM 1926 C CA . PHE A 1 253 ? 23.985 6.722 -30.769 1.00 68.00 253 PHE A CA 1
ATOM 1927 C C . PHE A 1 253 ? 22.688 7.024 -31.517 1.00 68.00 253 PHE A C 1
ATOM 1929 O O . PHE A 1 253 ? 21.608 6.654 -31.058 1.00 68.00 253 PHE A O 1
ATOM 1936 N N . ILE A 1 254 ? 22.790 7.623 -32.705 1.00 70.62 254 ILE A N 1
ATOM 1937 C CA . ILE A 1 254 ? 21.635 7.895 -33.572 1.00 70.62 254 ILE A CA 1
ATOM 1938 C C . ILE A 1 254 ? 20.981 6.577 -34.009 1.00 70.62 254 ILE A C 1
ATOM 1940 O O . ILE A 1 254 ? 19.754 6.453 -33.997 1.00 70.62 254 ILE A O 1
ATOM 1944 N N . LYS A 1 255 ? 21.790 5.559 -34.339 1.00 72.44 255 LYS A N 1
ATOM 1945 C CA . LYS A 1 255 ? 21.294 4.223 -34.691 1.00 72.44 255 LYS A CA 1
ATOM 1946 C C . LYS A 1 255 ? 20.542 3.573 -33.527 1.00 72.44 255 LYS A C 1
ATOM 1948 O O . LYS A 1 255 ? 19.448 3.060 -33.746 1.00 72.44 255 LYS A O 1
ATOM 1953 N N . ALA A 1 256 ? 21.073 3.651 -32.304 1.00 70.31 256 ALA A N 1
ATOM 1954 C CA . ALA A 1 256 ? 20.408 3.122 -31.114 1.00 70.31 256 ALA A CA 1
ATOM 1955 C C . ALA A 1 256 ? 19.052 3.797 -30.845 1.00 70.31 256 ALA A C 1
ATOM 1957 O O . ALA A 1 256 ? 18.058 3.115 -30.603 1.00 70.31 256 ALA A O 1
ATOM 1958 N N . GLN A 1 257 ? 18.984 5.127 -30.949 1.00 73.06 257 GLN A N 1
ATOM 1959 C CA . GLN A 1 257 ? 17.742 5.884 -30.753 1.00 73.06 257 GLN A CA 1
ATOM 1960 C C . GLN A 1 257 ? 16.683 5.536 -31.808 1.00 73.06 257 GLN A C 1
ATOM 1962 O O . GLN A 1 257 ? 15.529 5.277 -31.464 1.00 73.06 257 GLN A O 1
ATOM 1967 N N . ARG A 1 258 ? 17.071 5.488 -33.092 1.00 76.75 258 ARG A N 1
ATOM 1968 C CA . ARG A 1 258 ? 16.162 5.158 -34.204 1.00 76.75 258 ARG A CA 1
ATOM 1969 C C . ARG A 1 258 ? 15.685 3.709 -34.156 1.00 76.75 258 ARG A C 1
ATOM 1971 O O . ARG A 1 258 ? 14.502 3.463 -34.382 1.00 76.75 258 ARG A O 1
ATOM 1978 N N . SER A 1 259 ? 16.580 2.771 -33.849 1.00 76.00 259 SER A N 1
ATOM 1979 C CA . SER A 1 259 ? 16.235 1.360 -33.656 1.00 76.00 259 SER A CA 1
ATOM 1980 C C . SER A 1 259 ? 15.217 1.197 -32.527 1.00 76.00 259 SER A C 1
ATOM 1982 O O . SER A 1 259 ? 14.157 0.608 -32.730 1.00 76.00 259 SER A O 1
ATOM 1984 N N . MET A 1 260 ? 15.485 1.807 -31.370 1.00 76.62 260 MET A N 1
ATOM 1985 C CA . MET A 1 260 ? 14.596 1.734 -30.216 1.00 76.62 260 MET A CA 1
ATOM 1986 C C . MET A 1 260 ? 13.223 2.345 -30.510 1.00 76.62 260 MET A C 1
ATOM 1988 O O . MET A 1 260 ? 12.194 1.744 -30.205 1.00 76.62 260 MET A O 1
ATOM 1992 N N . ALA A 1 261 ? 13.194 3.522 -31.142 1.00 74.75 261 ALA A N 1
ATOM 1993 C CA . ALA A 1 261 ? 11.949 4.167 -31.540 1.00 74.75 261 ALA A CA 1
ATOM 1994 C C . ALA A 1 261 ? 11.148 3.288 -32.512 1.00 74.75 261 ALA A C 1
ATOM 1996 O O . ALA A 1 261 ? 9.954 3.082 -32.306 1.00 74.75 261 ALA A O 1
ATOM 1997 N N . ARG A 1 262 ? 11.809 2.685 -33.510 1.00 76.81 262 ARG A N 1
ATOM 1998 C CA . ARG A 1 262 ? 11.174 1.757 -34.455 1.00 76.81 262 ARG A CA 1
ATOM 1999 C C . ARG A 1 262 ? 10.638 0.504 -33.760 1.00 76.81 262 ARG A C 1
ATOM 2001 O O . ARG A 1 262 ? 9.496 0.131 -34.009 1.00 76.81 262 ARG A O 1
ATOM 2008 N N . ALA A 1 263 ? 11.426 -0.118 -32.885 1.00 73.75 263 ALA A N 1
ATOM 2009 C CA . ALA A 1 263 ? 11.035 -1.318 -32.146 1.00 73.75 263 ALA A CA 1
ATOM 2010 C C . ALA A 1 263 ? 9.822 -1.079 -31.233 1.00 73.75 263 ALA A C 1
ATOM 2012 O O . ALA A 1 263 ? 9.029 -1.990 -31.005 1.00 73.75 263 ALA A O 1
ATOM 2013 N N . LEU A 1 264 ? 9.657 0.152 -30.744 1.00 69.62 264 LEU A N 1
ATOM 2014 C CA . LEU A 1 264 ? 8.551 0.551 -29.876 1.00 69.62 264 LEU A CA 1
ATOM 2015 C C . LEU A 1 264 ? 7.412 1.279 -30.603 1.00 69.62 264 LEU A C 1
ATOM 2017 O O . LEU A 1 264 ? 6.461 1.716 -29.956 1.00 69.62 264 LEU A O 1
ATOM 2021 N N . GLY A 1 265 ? 7.482 1.407 -31.933 1.00 64.06 265 GLY A N 1
ATOM 2022 C CA . GLY A 1 265 ? 6.465 2.091 -32.737 1.00 64.06 265 GLY A CA 1
ATOM 2023 C C . GLY A 1 265 ? 6.346 3.596 -32.459 1.00 64.06 265 GLY A C 1
ATOM 2024 O O . GLY A 1 265 ? 5.291 4.182 -32.693 1.00 64.06 265 GLY A O 1
ATOM 2025 N N . LEU A 1 266 ? 7.403 4.224 -31.941 1.00 72.00 266 LEU A N 1
ATOM 2026 C CA . LEU A 1 266 ? 7.477 5.661 -31.690 1.00 72.00 266 LEU A CA 1
ATOM 2027 C C . LEU A 1 266 ? 7.910 6.383 -32.971 1.00 72.00 266 LEU A C 1
ATOM 2029 O O . LEU A 1 266 ? 8.925 6.039 -33.577 1.00 72.00 266 LEU A O 1
ATOM 2033 N N . GLN A 1 267 ? 7.159 7.409 -33.373 1.00 63.00 267 GLN A N 1
ATOM 2034 C CA . GLN A 1 267 ? 7.561 8.295 -34.465 1.00 63.00 267 GLN A CA 1
ATOM 2035 C C . GLN A 1 267 ? 8.462 9.405 -33.919 1.00 63.00 267 GLN A C 1
ATOM 2037 O O . GLN A 1 267 ? 8.059 10.147 -33.023 1.00 63.00 267 GLN A O 1
ATOM 2042 N N . LEU A 1 268 ? 9.672 9.509 -34.469 1.00 60.06 268 LEU A N 1
ATOM 2043 C CA . LEU A 1 268 ? 10.574 10.640 -34.257 1.00 60.06 268 LEU A CA 1
ATOM 2044 C C . LEU A 1 268 ? 10.283 11.671 -35.355 1.00 60.06 268 LEU A C 1
ATOM 2046 O O . LEU A 1 268 ? 10.565 11.401 -36.520 1.00 60.06 268 LEU A O 1
ATOM 2050 N N . SER A 1 269 ? 9.694 12.818 -35.014 1.00 53.94 269 SER A N 1
ATOM 2051 C CA . SER A 1 269 ? 9.516 13.917 -35.972 1.00 53.94 269 SER A CA 1
ATOM 2052 C C . SER A 1 269 ? 10.768 14.794 -35.989 1.00 53.94 269 SER A C 1
ATOM 2054 O O . SER A 1 269 ? 11.078 15.445 -34.991 1.00 53.94 269 SER A O 1
ATOM 2056 N N . GLU A 1 270 ? 11.489 14.812 -37.108 1.00 55.91 270 GLU A N 1
ATOM 2057 C CA . GLU A 1 270 ? 12.604 15.733 -37.340 1.00 55.91 270 GLU A CA 1
ATOM 2058 C C . GLU A 1 270 ? 12.036 17.068 -37.841 1.00 55.91 270 GLU A C 1
ATOM 2060 O O . GLU A 1 270 ? 11.451 17.128 -38.920 1.00 55.91 270 GLU A O 1
ATOM 2065 N N . ASN A 1 271 ? 12.191 18.145 -37.067 1.00 38.66 271 ASN A N 1
ATOM 2066 C CA . ASN A 1 271 ? 11.943 19.496 -37.566 1.00 38.66 271 ASN A CA 1
ATOM 2067 C C . ASN A 1 271 ? 13.191 19.923 -38.356 1.00 38.66 271 ASN A C 1
ATOM 2069 O O . ASN A 1 271 ? 14.081 20.592 -37.837 1.00 38.66 271 ASN A O 1
ATOM 2073 N N . LEU A 1 272 ? 13.308 19.435 -39.591 1.00 38.34 272 LEU A N 1
ATOM 2074 C CA . LEU A 1 272 ? 14.278 19.940 -40.558 1.00 38.34 272 LEU A CA 1
ATOM 2075 C C . LEU A 1 272 ? 13.774 21.307 -41.029 1.00 38.34 272 LEU A C 1
ATOM 2077 O O . LEU A 1 272 ? 13.047 21.411 -42.014 1.00 38.34 272 LEU A O 1
ATOM 2081 N N . SER A 1 273 ? 14.133 22.364 -40.301 1.00 33.22 273 SER A N 1
ATOM 2082 C CA . SER A 1 273 ? 14.267 23.672 -40.931 1.00 33.22 273 SER A CA 1
ATOM 2083 C C . SER A 1 273 ? 15.432 23.562 -41.906 1.00 33.22 273 SER A C 1
ATOM 2085 O O . SER A 1 273 ? 16.601 23.608 -41.520 1.00 33.22 273 SER A O 1
ATOM 2087 N N . ASP A 1 274 ? 15.059 23.307 -43.151 1.00 43.53 274 ASP A N 1
ATOM 2088 C CA . ASP A 1 274 ? 15.869 23.471 -44.339 1.00 43.53 274 ASP A CA 1
ATOM 2089 C C . ASP A 1 274 ? 16.377 24.922 -44.356 1.00 43.53 274 ASP A C 1
ATOM 2091 O O . ASP A 1 274 ? 15.642 25.862 -44.655 1.00 43.53 274 ASP A O 1
ATOM 2095 N N . SER A 1 275 ? 17.624 25.104 -43.936 1.00 31.66 275 SER A N 1
ATOM 2096 C CA . SER A 1 275 ? 18.396 26.320 -44.176 1.00 31.66 275 SER A CA 1
ATOM 2097 C C . SER A 1 275 ? 19.659 25.892 -44.903 1.00 31.66 275 SER A C 1
ATOM 2099 O O . SER A 1 275 ? 20.751 25.884 -44.337 1.00 31.66 275 SER A O 1
ATOM 2101 N N . GLY A 1 276 ? 19.475 25.446 -46.145 1.00 33.31 276 GLY A N 1
ATOM 2102 C CA . GLY A 1 276 ? 20.532 25.515 -47.133 1.00 33.31 276 GLY A CA 1
ATOM 2103 C C . GLY A 1 276 ? 20.791 26.978 -47.476 1.00 33.31 276 GLY A C 1
ATOM 2104 O O . GLY A 1 276 ? 19.900 27.645 -47.993 1.00 33.31 276 GLY A O 1
ATOM 2105 N N . GLU A 1 277 ? 21.992 27.443 -47.149 1.00 30.66 277 GLU A N 1
ATOM 2106 C CA . GLU A 1 277 ? 22.913 28.179 -48.027 1.00 30.66 277 GLU A CA 1
ATOM 2107 C C . GLU A 1 277 ? 24.347 27.911 -47.551 1.00 30.66 277 GLU A C 1
ATOM 2109 O O . GLU A 1 277 ? 24.597 27.986 -46.324 1.00 30.66 277 GLU A O 1
#

Radius of gyration: 36.28 Å; Cα contacts (8 Å, |Δi|>4): 224; chains: 1; bounding box: 86×41×117 Å

Nearest PDB structures (foldseek):
  4krr-assembly1_A  TM=6.126E-01  e=9.597E+00  Drosophila melanogaster

Solvent-accessible surface area (backbone atoms only — not comparable to full-atom values): 15986 Å² total; per-residue (Å²): 111,68,67,60,51,52,52,53,49,54,52,51,53,53,51,53,51,52,52,51,50,54,50,50,53,53,49,52,52,50,38,58,51,36,66,68,56,56,82,42,87,87,43,39,69,62,34,52,52,59,62,71,54,54,70,76,60,47,64,75,40,39,67,59,52,51,51,53,51,51,54,49,51,53,51,52,52,51,52,50,54,50,48,55,52,51,52,52,53,50,50,54,51,50,49,53,44,45,55,50,50,54,49,53,55,57,52,50,41,66,42,50,39,56,72,91,33,81,93,56,38,65,40,47,46,29,47,58,73,54,58,78,83,72,47,65,62,69,72,60,32,53,52,53,48,48,54,49,50,52,56,35,61,75,66,71,59,77,64,94,40,73,67,52,41,44,55,50,53,52,26,54,63,67,68,27,94,82,44,69,60,54,45,23,34,43,46,83,64,91,88,55,95,81,38,59,40,48,66,93,62,77,79,57,81,64,33,54,33,54,47,36,50,50,54,51,47,50,51,52,50,48,55,50,45,54,57,30,52,78,67,77,42,83,86,76,63,80,47,84,49,95,69,82,60,87,58,42,91,45,73,70,55,57,49,43,52,52,50,48,28,58,78,67,66,37,51,78,57,77,86,75,78,83,74,89,127

pLDDT: mean 75.98, std 14.37, range [30.66, 94.75]

Foldseek 3Di:
DVVVVVVVVVVVVVVVVVVVVVLVVVLVVVLVVLVVVPPDPVSVVLSVCSNPDDSVVCVVCVVVNVVVVVVVVVVVVVVVVVVVVVLVVQLVVLVVLLVVVLVLVVLLQCDAQDVQLPQGHRPGQKDWPDDPVLFDDDPVNSVLSVVVVVVCVVVVDDDPDSVRSNVQSNCSRQPHPPDDRQMWGAQPDRDDPCRTDGPVPLDDDFLRSLLSVLSSVLSVLLSVQVVVVVVVHDDADEDEDPDSCPGNPDPSSVSRSVSSCVVSVYDYDDPPPPPDD